Protein AF-A0A1U7IZ92-F1 (afdb_monomer_lite)

Radius of gyration: 23.74 Å; chains: 1; bounding box: 59×67×90 Å

Secondary structure (DSSP, 8-state):
---EEEETT-GGGGGGG--GGGGGGEE-SS-HHHHHHTT-HHHHHHHHHHHHHHTTPEE-PPP--S-TTEEEEPPHHHHHSTT-EE-HHHHHHHHHHHHHHTTEEEEEEEETTEEEEEEEEEEEGGGTT--SHHHHTTS-EEEE-TTS-EEEE---B--HHHHHHHHHTTSEEEE-GGGGSB-SS--TTSTTTTTPPP-TTS---HHHHHHHHHHHHHHS-EEEEEEHHHHHHTS--PPPP--PPTT---EE--------------S----TT-------SS-PPP---------------------

InterPro domains:
  IPR007562 Transglutaminase-like domain [PF04473] (46-120)

Structure (mmCIF, N/CA/C/O backbone):
data_AF-A0A1U7IZ92-F1
#
_entry.id   AF-A0A1U7IZ92-F1
#
loop_
_atom_site.group_PDB
_atom_site.id
_atom_site.type_symbol
_atom_site.label_atom_id
_atom_site.label_alt_id
_atom_site.label_comp_id
_atom_site.label_asym_id
_atom_site.label_entity_id
_atom_site.label_seq_id
_atom_site.pdbx_PDB_ins_code
_atom_site.Cartn_x
_atom_site.Cartn_y
_atom_site.Cartn_z
_atom_site.occupancy
_atom_site.B_iso_or_equiv
_atom_site.auth_seq_id
_atom_site.auth_comp_id
_atom_site.auth_asym_id
_atom_site.auth_atom_id
_atom_site.pdbx_PDB_model_num
ATOM 1 N N . MET A 1 1 ? 10.280 17.928 13.459 1.00 56.22 1 MET A N 1
ATOM 2 C CA . MET A 1 1 ? 9.825 16.800 12.618 1.00 56.22 1 MET A CA 1
ATOM 3 C C . MET A 1 1 ? 10.272 17.071 11.194 1.00 56.22 1 MET A C 1
ATOM 5 O O . MET A 1 1 ? 10.147 18.212 10.771 1.00 56.22 1 MET A O 1
ATOM 9 N N . MET A 1 2 ? 10.839 16.082 10.496 1.00 62.81 2 MET A N 1
ATOM 10 C CA . MET A 1 2 ? 11.120 16.215 9.061 1.00 62.81 2 MET A CA 1
ATOM 11 C C . MET A 1 2 ? 9.799 16.262 8.299 1.00 62.81 2 MET A C 1
ATOM 13 O O . MET A 1 2 ? 8.949 15.399 8.497 1.00 62.81 2 MET A O 1
ATOM 17 N N . GLU A 1 3 ? 9.635 17.258 7.438 1.00 82.75 3 GLU A N 1
ATOM 18 C CA . GLU A 1 3 ? 8.457 17.376 6.588 1.00 82.75 3 GLU A CA 1
ATOM 19 C C . GLU A 1 3 ? 8.592 16.429 5.389 1.00 82.75 3 GLU A C 1
ATOM 21 O O . GLU A 1 3 ? 9.595 16.443 4.670 1.00 82.75 3 GLU A O 1
ATOM 26 N N . TRP A 1 4 ? 7.608 15.552 5.201 1.00 92.81 4 TRP A N 1
ATOM 27 C CA . TRP A 1 4 ? 7.515 14.703 4.019 1.00 92.81 4 TRP A CA 1
ATOM 28 C C . TRP A 1 4 ? 6.648 15.416 2.983 1.00 92.81 4 TRP A C 1
ATOM 30 O O . TRP A 1 4 ? 5.433 15.516 3.141 1.00 92.81 4 TRP A O 1
ATOM 40 N N . THR A 1 5 ? 7.278 15.909 1.920 1.00 92.94 5 THR A N 1
ATOM 41 C CA . THR A 1 5 ? 6.597 16.634 0.842 1.00 92.94 5 THR A CA 1
ATOM 42 C C . THR A 1 5 ? 6.897 15.971 -0.487 1.00 92.94 5 THR A C 1
ATOM 44 O O . THR A 1 5 ? 8.059 15.775 -0.840 1.00 92.94 5 THR A O 1
ATOM 47 N N . TRP A 1 6 ? 5.842 15.629 -1.216 1.00 93.12 6 TRP A N 1
ATOM 48 C CA . TRP A 1 6 ? 5.905 15.066 -2.554 1.00 93.12 6 TRP A CA 1
ATOM 49 C C . TRP A 1 6 ? 5.648 16.147 -3.604 1.00 93.12 6 TRP A C 1
ATOM 51 O O . TRP A 1 6 ? 4.686 16.910 -3.498 1.00 93.12 6 TRP A O 1
ATOM 61 N N . THR A 1 7 ? 6.478 16.177 -4.644 1.00 92.62 7 THR A N 1
ATOM 62 C CA . THR A 1 7 ? 6.252 16.999 -5.838 1.00 92.62 7 THR A CA 1
ATOM 63 C C . THR A 1 7 ? 5.446 16.197 -6.853 1.00 92.62 7 THR A C 1
ATOM 65 O O . THR A 1 7 ? 5.965 15.228 -7.405 1.00 92.62 7 THR A O 1
ATOM 68 N N . LYS A 1 8 ? 4.214 16.615 -7.175 1.00 89.19 8 LYS A N 1
ATOM 69 C CA . LYS A 1 8 ? 3.307 15.856 -8.064 1.00 89.19 8 LYS A CA 1
ATOM 70 C C . LYS A 1 8 ? 3.882 15.609 -9.466 1.00 89.19 8 LYS A C 1
ATOM 72 O O . LYS A 1 8 ? 3.535 14.627 -10.109 1.00 89.19 8 LYS A O 1
ATOM 77 N N . ALA A 1 9 ? 4.803 16.465 -9.919 1.00 90.50 9 ALA A N 1
ATOM 78 C CA . ALA A 1 9 ? 5.518 16.302 -11.187 1.00 90.50 9 ALA A CA 1
ATOM 79 C C . ALA A 1 9 ? 6.539 15.145 -11.189 1.00 90.50 9 ALA A C 1
ATOM 81 O O . ALA A 1 9 ? 6.946 14.698 -12.260 1.00 90.50 9 ALA A O 1
ATOM 82 N N . ASN A 1 10 ? 6.964 14.659 -10.018 1.00 94.62 10 ASN A N 1
ATOM 83 C CA . ASN A 1 10 ? 7.872 13.524 -9.891 1.00 94.62 10 ASN A CA 1
ATOM 84 C C . ASN A 1 10 ? 7.141 12.319 -9.291 1.00 94.62 10 ASN A C 1
ATOM 86 O O . ASN A 1 10 ? 7.219 12.033 -8.098 1.00 94.62 10 ASN A O 1
ATOM 90 N N . GLU A 1 11 ? 6.415 11.602 -10.143 1.00 96.00 11 GLU A N 1
ATOM 91 C CA . GLU A 1 11 ? 5.588 10.447 -9.770 1.00 96.00 11 GLU A CA 1
ATOM 92 C C . GLU A 1 11 ? 6.392 9.396 -8.982 1.00 96.00 11 GLU A C 1
ATOM 94 O O . GLU A 1 11 ? 5.949 8.911 -7.942 1.00 96.00 11 GLU A O 1
ATOM 99 N N . LYS A 1 12 ? 7.619 9.101 -9.431 1.00 97.06 12 LYS A N 1
ATOM 100 C CA . LYS A 1 12 ? 8.487 8.058 -8.858 1.00 97.06 12 LYS A CA 1
ATOM 101 C C . LYS A 1 12 ? 8.918 8.360 -7.423 1.00 97.06 12 LYS A C 1
ATOM 103 O O . LYS A 1 12 ? 9.110 7.434 -6.637 1.00 97.06 12 LYS A O 1
ATOM 108 N N . GLU A 1 13 ? 9.043 9.638 -7.063 1.00 95.94 13 GLU A N 1
ATOM 109 C CA . GLU A 1 13 ? 9.464 10.058 -5.723 1.00 95.94 13 GLU A CA 1
ATOM 110 C C . GLU A 1 13 ? 8.494 9.637 -4.618 1.00 95.94 13 GLU A C 1
ATOM 112 O O . GLU A 1 13 ? 8.917 9.583 -3.466 1.00 95.94 13 GLU A O 1
ATOM 117 N N . LEU A 1 14 ? 7.241 9.284 -4.933 1.00 96.94 14 LEU A N 1
ATOM 118 C CA . LEU A 1 14 ? 6.310 8.729 -3.945 1.00 96.94 14 LEU A CA 1
ATOM 119 C C . LEU A 1 14 ? 6.862 7.484 -3.247 1.00 96.94 14 LEU A C 1
ATOM 121 O O . LEU A 1 14 ? 6.616 7.287 -2.057 1.00 96.94 14 LEU A O 1
ATOM 125 N N . ALA A 1 15 ? 7.648 6.671 -3.962 1.00 98.31 15 ALA A N 1
ATOM 126 C CA . ALA A 1 15 ? 8.227 5.454 -3.408 1.00 98.31 15 ALA A CA 1
ATOM 127 C C . ALA A 1 15 ? 9.100 5.721 -2.175 1.00 98.31 15 ALA A C 1
ATOM 129 O O . ALA A 1 15 ? 9.201 4.855 -1.311 1.00 98.31 15 ALA A O 1
ATOM 130 N N . GLN A 1 16 ? 9.690 6.915 -2.044 1.00 97.94 16 GLN A N 1
ATOM 131 C CA . GLN A 1 16 ? 10.540 7.243 -0.898 1.00 97.94 16 GLN A CA 1
ATOM 132 C C . GLN A 1 16 ? 9.765 7.274 0.431 1.00 97.94 16 GLN A C 1
ATOM 134 O O . GLN A 1 16 ? 10.371 7.144 1.488 1.00 97.94 16 GLN A O 1
ATOM 139 N N . PHE A 1 17 ? 8.447 7.493 0.405 1.00 98.19 17 PHE A N 1
ATOM 140 C CA . PHE A 1 17 ? 7.636 7.625 1.620 1.00 98.19 17 PHE A CA 1
ATOM 141 C C . PHE A 1 17 ? 7.111 6.276 2.124 1.00 98.19 17 PHE A C 1
ATOM 143 O O . PHE A 1 17 ? 6.759 6.148 3.295 1.00 98.19 17 PHE A O 1
ATOM 150 N N . ALA A 1 18 ? 7.086 5.251 1.269 1.00 98.12 18 ALA A N 1
ATOM 151 C CA . ALA A 1 18 ? 6.791 3.888 1.686 1.00 98.12 18 ALA A CA 1
ATOM 152 C C . ALA A 1 18 ? 8.060 3.295 2.306 1.00 98.12 18 ALA A C 1
ATOM 154 O O . ALA A 1 18 ? 9.030 3.031 1.603 1.00 98.12 18 ALA A O 1
ATOM 155 N N . THR A 1 19 ? 8.074 3.127 3.626 1.00 96.25 19 THR A N 1
ATOM 156 C CA . THR A 1 19 ? 9.272 2.723 4.371 1.00 96.25 19 THR A CA 1
ATOM 157 C C . THR A 1 19 ? 9.028 1.455 5.172 1.00 96.25 19 THR A C 1
ATOM 159 O O . THR A 1 19 ? 8.041 1.359 5.899 1.00 96.25 19 THR A O 1
ATOM 162 N N . ASP A 1 20 ? 9.934 0.485 5.067 1.00 96.00 20 ASP A N 1
ATOM 163 C CA . ASP A 1 20 ? 9.877 -0.761 5.841 1.00 96.00 20 ASP A CA 1
ATOM 164 C C . ASP A 1 20 ? 10.117 -0.537 7.342 1.00 96.00 20 ASP A C 1
ATOM 166 O O . ASP A 1 20 ? 9.584 -1.271 8.176 1.00 96.00 20 ASP A O 1
ATOM 170 N N . SER A 1 21 ? 10.813 0.545 7.704 1.00 94.81 21 SER A N 1
ATOM 171 C CA . SER A 1 21 ? 10.945 1.003 9.092 1.00 94.81 21 SER A CA 1
ATOM 172 C C . SER A 1 21 ? 9.602 1.327 9.762 1.00 94.81 21 SER A C 1
ATOM 174 O O . SER A 1 21 ? 9.529 1.316 10.989 1.00 94.81 21 SER A O 1
ATOM 176 N N . ALA A 1 22 ? 8.515 1.505 8.995 1.00 94.75 22 ALA A N 1
ATOM 177 C CA . ALA A 1 22 ? 7.159 1.619 9.536 1.00 94.75 22 ALA A CA 1
ATOM 178 C C . ALA A 1 22 ? 6.777 0.424 10.421 1.00 94.75 22 ALA A C 1
ATOM 180 O O . ALA A 1 22 ? 6.092 0.613 11.425 1.00 94.75 22 ALA A O 1
ATOM 181 N N . LEU A 1 23 ? 7.271 -0.783 10.110 1.00 94.38 23 LEU A N 1
ATOM 182 C CA . LEU A 1 23 ? 6.982 -1.990 10.889 1.00 94.38 23 LEU A CA 1
ATOM 183 C C . LEU A 1 23 ? 7.486 -1.893 12.338 1.00 94.38 23 LEU A C 1
ATOM 185 O O . LEU A 1 23 ? 6.947 -2.552 13.221 1.00 94.38 23 LEU A O 1
ATOM 189 N N . GLN A 1 24 ? 8.470 -1.034 12.625 1.00 93.44 24 GLN A N 1
ATOM 190 C CA . GLN A 1 24 ? 8.965 -0.822 13.988 1.00 93.44 24 GLN A CA 1
ATOM 191 C C . GLN A 1 24 ? 7.896 -0.245 14.929 1.00 93.44 24 GLN A C 1
ATOM 193 O O . GLN A 1 24 ? 8.027 -0.395 16.142 1.00 93.44 24 GLN A O 1
ATOM 198 N N . LEU A 1 25 ? 6.847 0.385 14.387 1.00 93.50 25 LEU A N 1
ATOM 199 C CA . LEU A 1 25 ? 5.754 0.983 15.160 1.00 93.50 25 LEU A CA 1
ATOM 200 C C . LEU A 1 25 ? 4.655 -0.017 15.551 1.00 93.50 25 LEU A C 1
ATOM 202 O O . LEU A 1 25 ? 3.785 0.336 16.350 1.00 93.50 25 LEU A O 1
ATOM 206 N N . PHE A 1 26 ? 4.692 -1.237 15.008 1.00 91.75 26 PHE A N 1
ATOM 207 C CA . PHE A 1 26 ? 3.632 -2.234 15.134 1.00 91.75 26 PHE A CA 1
ATOM 208 C C . PHE A 1 26 ? 4.153 -3.563 15.682 1.00 91.75 26 PHE A C 1
ATOM 210 O O . PHE A 1 26 ? 5.319 -3.924 15.508 1.00 91.75 26 PHE A O 1
ATOM 217 N N . ASN A 1 27 ? 3.249 -4.314 16.302 1.00 88.25 27 ASN A N 1
ATOM 218 C CA . ASN A 1 27 ? 3.386 -5.741 16.553 1.00 88.25 27 ASN A CA 1
ATOM 219 C C . ASN A 1 27 ? 2.234 -6.456 15.847 1.00 88.25 27 ASN A C 1
ATOM 221 O O . ASN A 1 27 ? 1.077 -6.287 16.231 1.00 88.25 27 ASN A O 1
ATOM 225 N N . LEU A 1 28 ? 2.564 -7.255 14.833 1.00 90.62 28 LEU A N 1
ATOM 226 C CA . LEU A 1 28 ? 1.604 -8.181 14.244 1.00 90.62 28 LEU A CA 1
ATOM 227 C C . LEU A 1 28 ? 1.352 -9.331 15.224 1.00 90.62 28 LEU A C 1
ATOM 229 O O . LEU A 1 28 ? 2.276 -9.801 15.889 1.00 90.62 28 LEU A O 1
ATOM 233 N N . ASP A 1 29 ? 0.111 -9.799 15.290 1.00 88.44 29 ASP A N 1
ATOM 234 C CA . ASP A 1 29 ? -0.289 -10.991 16.048 1.00 88.44 29 ASP A CA 1
ATOM 235 C C . ASP A 1 29 ? 0.053 -12.307 15.330 1.00 88.44 29 ASP A C 1
ATOM 237 O O . ASP A 1 29 ? -0.169 -13.394 15.868 1.00 88.44 29 ASP A O 1
ATOM 241 N N . VAL A 1 30 ? 0.632 -12.206 14.133 1.00 93.38 30 VAL A N 1
ATOM 242 C CA . VAL A 1 30 ? 1.113 -13.318 13.316 1.00 93.38 30 VAL A CA 1
ATOM 243 C C . VAL A 1 30 ? 2.619 -13.234 13.082 1.00 93.38 30 VAL A C 1
ATOM 245 O O . VAL A 1 30 ? 3.225 -12.160 13.048 1.00 93.38 30 VAL A O 1
ATOM 248 N N . SER A 1 31 ? 3.230 -14.392 12.846 1.00 95.44 31 SER A N 1
ATOM 249 C CA . SER A 1 31 ? 4.614 -14.490 12.392 1.00 95.44 31 SER A CA 1
ATOM 250 C C . SER A 1 31 ? 4.671 -14.305 10.877 1.00 95.44 31 SER A C 1
ATOM 252 O O . SER A 1 31 ? 4.319 -15.204 10.114 1.00 95.44 31 SER A O 1
ATOM 254 N N . SER A 1 32 ? 5.142 -13.141 10.420 1.00 94.94 32 SER A N 1
ATOM 255 C CA . SER A 1 32 ? 5.361 -12.903 8.985 1.00 94.94 32 SER A CA 1
ATOM 256 C C . SER A 1 32 ? 6.356 -13.898 8.382 1.00 94.94 32 SER A C 1
ATOM 258 O O . SER A 1 32 ? 6.219 -14.278 7.224 1.00 94.94 32 SER A O 1
ATOM 260 N N . PHE A 1 33 ? 7.334 -14.361 9.167 1.00 94.94 33 PHE A N 1
ATOM 261 C CA . PHE A 1 33 ? 8.293 -15.376 8.740 1.00 94.94 33 PHE A CA 1
ATOM 262 C C . PHE A 1 33 ? 7.609 -16.705 8.399 1.00 94.94 33 PHE A C 1
ATOM 264 O O . PHE A 1 33 ? 7.886 -17.270 7.339 1.00 94.94 33 PHE A O 1
ATOM 271 N N . ASP A 1 34 ? 6.708 -17.176 9.265 1.00 97.19 34 ASP A N 1
ATOM 272 C CA . ASP A 1 34 ? 6.018 -18.453 9.066 1.00 97.19 34 ASP A CA 1
ATOM 273 C C . ASP A 1 34 ? 5.039 -18.362 7.890 1.00 97.19 34 ASP A C 1
ATOM 275 O O . ASP A 1 34 ? 5.119 -19.173 6.970 1.00 97.19 34 ASP A O 1
ATOM 279 N N . LEU A 1 35 ? 4.217 -17.306 7.834 1.00 97.38 35 LEU A N 1
ATOM 280 C CA . LEU A 1 35 ? 3.241 -17.129 6.750 1.00 97.38 35 LEU A CA 1
ATOM 281 C C . LEU A 1 35 ? 3.900 -16.991 5.369 1.00 97.38 35 LEU A C 1
ATOM 283 O O . LEU A 1 35 ? 3.401 -17.554 4.399 1.00 97.38 35 LEU A O 1
ATOM 287 N N . ILE A 1 36 ? 5.039 -16.294 5.256 1.00 95.75 36 ILE A N 1
ATOM 288 C CA . ILE A 1 36 ? 5.785 -16.209 3.987 1.00 95.75 36 ILE A CA 1
ATOM 289 C C . ILE A 1 36 ? 6.339 -17.577 3.578 1.00 95.75 36 ILE A C 1
ATOM 291 O O . ILE A 1 36 ? 6.314 -17.920 2.398 1.00 95.75 36 ILE A O 1
ATOM 295 N N . ARG A 1 37 ? 6.858 -18.359 4.533 1.00 95.25 37 ARG A N 1
ATOM 296 C CA . ARG A 1 37 ? 7.406 -19.696 4.263 1.00 95.25 37 ARG A CA 1
ATOM 297 C C . ARG A 1 37 ? 6.323 -20.684 3.831 1.00 95.25 37 ARG A C 1
ATOM 299 O O . ARG A 1 37 ? 6.608 -21.574 3.035 1.00 95.25 37 ARG A O 1
ATOM 306 N N . GLU A 1 38 ? 5.119 -20.534 4.365 1.00 96.75 38 GLU A N 1
ATOM 307 C CA . GLU A 1 38 ? 3.947 -21.347 4.033 1.00 96.75 38 GLU A CA 1
ATOM 308 C C . GLU A 1 38 ? 3.174 -20.817 2.814 1.00 96.75 38 GLU A C 1
ATOM 310 O O . GLU A 1 38 ? 2.113 -21.343 2.491 1.00 96.75 38 GLU A O 1
ATOM 315 N N . GLU A 1 39 ? 3.694 -19.784 2.137 1.00 95.94 39 GLU A N 1
ATOM 316 C CA . GLU A 1 39 ? 3.062 -19.129 0.982 1.00 95.94 39 GLU A CA 1
ATOM 317 C C . GLU A 1 39 ? 1.643 -18.592 1.284 1.00 95.94 39 GLU A C 1
ATOM 319 O O . GLU A 1 39 ? 0.821 -18.389 0.392 1.00 95.94 39 GLU A O 1
ATOM 324 N N . GLN A 1 40 ? 1.360 -18.284 2.553 1.00 97.44 40 GLN A N 1
ATOM 325 C CA . GLN A 1 40 ? 0.098 -17.714 3.034 1.00 97.44 40 GLN A CA 1
ATOM 326 C C . GLN A 1 40 ? 0.103 -16.182 2.942 1.00 97.44 40 GLN A C 1
ATOM 328 O O . GLN A 1 40 ? -0.116 -15.463 3.921 1.00 97.44 40 GLN A O 1
ATOM 333 N N . PHE A 1 41 ? 0.379 -15.670 1.740 1.00 97.94 41 PHE A N 1
ATOM 334 C CA . PHE A 1 41 ? 0.517 -14.234 1.487 1.00 97.94 41 PHE A CA 1
ATOM 335 C C . PHE A 1 41 ? -0.754 -13.458 1.828 1.00 97.94 41 PHE A C 1
ATOM 337 O O . PHE A 1 41 ? -0.678 -12.424 2.485 1.00 97.94 41 PHE A O 1
ATOM 344 N N . GLU A 1 42 ? -1.919 -13.968 1.428 1.00 98.38 42 GLU A N 1
ATOM 345 C CA . GLU A 1 42 ? -3.202 -13.314 1.690 1.00 98.38 42 GLU A CA 1
ATOM 346 C C . GLU A 1 42 ? -3.488 -13.184 3.189 1.00 98.38 42 GLU A C 1
ATOM 348 O O . GLU A 1 42 ? -3.821 -12.091 3.642 1.00 98.38 42 GLU A O 1
ATOM 353 N N . SER A 1 43 ? -3.244 -14.240 3.973 1.00 98.19 43 SER A N 1
ATOM 354 C CA . SER A 1 43 ? -3.395 -14.214 5.433 1.00 98.19 43 SER A CA 1
ATOM 355 C C . SER A 1 43 ? -2.500 -13.158 6.089 1.00 98.19 43 SER A C 1
ATOM 357 O O . SER A 1 43 ? -2.909 -12.483 7.031 1.00 98.19 43 SER A O 1
ATOM 359 N N . LEU A 1 44 ? -1.273 -12.979 5.587 1.00 98.44 44 LEU A N 1
ATOM 360 C CA . LEU A 1 44 ? -0.369 -11.943 6.090 1.00 98.44 44 LEU A CA 1
ATOM 361 C C . LEU A 1 44 ? -0.845 -10.534 5.703 1.00 98.44 44 LEU A C 1
ATOM 363 O O . LEU A 1 44 ? -0.770 -9.617 6.521 1.00 98.44 44 LEU A O 1
ATOM 367 N N . ILE A 1 45 ? -1.358 -10.355 4.483 1.00 98.62 45 ILE A N 1
ATOM 368 C CA . ILE A 1 45 ? -1.942 -9.083 4.031 1.00 98.62 45 ILE A CA 1
ATOM 369 C C . ILE A 1 45 ? -3.164 -8.727 4.894 1.00 98.62 45 ILE A C 1
ATOM 371 O O . ILE A 1 45 ? -3.291 -7.580 5.330 1.00 98.62 45 ILE A O 1
ATOM 375 N N . GLU A 1 46 ? -4.024 -9.704 5.190 1.00 98.56 46 GLU A N 1
ATOM 376 C CA . GLU A 1 46 ? -5.176 -9.539 6.077 1.00 98.56 46 GLU A CA 1
ATOM 377 C C . GLU A 1 46 ? -4.748 -9.152 7.497 1.00 98.56 46 GLU A C 1
ATOM 379 O O . GLU A 1 46 ? -5.293 -8.206 8.066 1.00 98.56 46 GLU A O 1
ATOM 384 N N . ALA A 1 47 ? -3.738 -9.820 8.062 1.00 98.06 47 ALA A N 1
ATOM 385 C CA . ALA A 1 47 ? -3.236 -9.504 9.398 1.00 98.06 47 ALA A CA 1
ATOM 386 C C . ALA A 1 47 ? -2.701 -8.064 9.492 1.00 98.06 47 ALA A C 1
ATOM 388 O O . ALA A 1 47 ? -2.980 -7.353 10.462 1.00 98.06 47 ALA A O 1
ATOM 389 N N . ILE A 1 48 ? -1.991 -7.589 8.461 1.00 98.25 48 ILE A N 1
ATOM 390 C CA . ILE A 1 48 ? -1.543 -6.189 8.373 1.00 98.25 48 ILE A CA 1
ATOM 391 C C . ILE A 1 48 ? -2.749 -5.241 8.310 1.00 98.25 48 ILE A C 1
ATOM 393 O O . ILE A 1 48 ? -2.783 -4.237 9.024 1.00 98.25 48 ILE A O 1
ATOM 397 N N . TYR A 1 49 ? -3.744 -5.551 7.474 1.00 98.56 49 TYR A N 1
ATOM 398 C CA . TYR A 1 49 ? -4.955 -4.742 7.335 1.00 98.56 49 TYR A CA 1
ATOM 399 C C . TYR A 1 49 ? -5.722 -4.640 8.663 1.00 98.56 49 TYR A C 1
ATOM 401 O O . TYR A 1 49 ? -6.050 -3.538 9.105 1.00 98.56 49 TYR A O 1
ATOM 409 N N . ASN A 1 50 ? -5.954 -5.766 9.337 1.00 96.94 50 ASN A N 1
ATOM 410 C CA . ASN A 1 50 ? -6.680 -5.815 10.606 1.00 96.94 50 ASN A CA 1
ATOM 411 C C . ASN A 1 50 ? -5.911 -5.104 11.730 1.00 96.94 50 ASN A C 1
ATOM 413 O O . ASN A 1 50 ? -6.506 -4.330 12.480 1.00 96.94 50 ASN A O 1
ATOM 417 N N . THR A 1 51 ? -4.581 -5.237 11.769 1.00 96.44 51 THR A N 1
ATOM 418 C CA . THR A 1 51 ? -3.733 -4.466 12.696 1.00 96.44 51 THR A CA 1
ATOM 419 C C . THR A 1 51 ? -3.951 -2.955 12.534 1.00 96.44 51 THR A C 1
ATOM 421 O O . THR A 1 51 ? -3.960 -2.220 13.524 1.00 96.44 51 THR A O 1
ATOM 424 N N . LEU A 1 52 ? -4.149 -2.467 11.302 1.00 96.94 52 LEU A N 1
ATOM 425 C CA . LEU A 1 52 ? -4.419 -1.052 11.027 1.00 96.94 52 LEU A CA 1
ATOM 426 C C . LEU A 1 52 ? -5.844 -0.619 11.396 1.00 96.94 52 LEU A C 1
ATOM 428 O O . LEU A 1 52 ? -6.009 0.493 11.903 1.00 96.94 52 LEU A O 1
ATOM 432 N N . VAL A 1 53 ? -6.851 -1.478 11.197 1.00 96.62 53 VAL A N 1
ATOM 433 C CA . VAL A 1 53 ? -8.243 -1.224 11.630 1.00 96.62 53 VAL A CA 1
ATOM 434 C C . VAL A 1 53 ? -8.278 -0.891 13.122 1.00 96.62 53 VAL A C 1
ATOM 436 O O . VAL A 1 53 ? -8.878 0.098 13.552 1.00 96.62 53 VAL A O 1
ATOM 439 N N . GLU A 1 54 ? -7.557 -1.669 13.920 1.00 94.25 54 GLU A N 1
ATOM 440 C CA . GLU A 1 54 ? -7.531 -1.524 15.374 1.00 94.25 54 GLU A CA 1
ATOM 441 C C . GLU A 1 54 ? -6.843 -0.242 15.853 1.00 94.25 54 GLU A C 1
ATOM 443 O O . GLU A 1 54 ? -7.116 0.240 16.957 1.00 94.25 54 GLU A O 1
ATOM 448 N N . GLN A 1 55 ? -6.026 0.390 15.003 1.00 94.06 55 GLN A N 1
ATOM 449 C CA . GLN A 1 55 ? -5.438 1.689 15.323 1.00 94.06 55 GLN A CA 1
ATOM 450 C C . GLN A 1 55 ? -6.456 2.826 15.299 1.00 94.06 55 GLN A C 1
ATOM 452 O O . GLN A 1 55 ? -6.171 3.902 15.839 1.00 94.06 55 GLN A O 1
ATOM 457 N N . LYS A 1 56 ? -7.649 2.594 14.729 1.00 94.12 56 LYS A N 1
ATOM 458 C CA . LYS A 1 56 ? -8.755 3.560 14.664 1.00 94.12 56 LYS A CA 1
ATOM 459 C C . LYS A 1 56 ? -8.313 4.901 14.069 1.00 94.12 56 LYS A C 1
ATOM 461 O O . LYS A 1 56 ? -8.740 5.966 14.519 1.00 94.12 56 LYS A O 1
ATOM 466 N N . VAL A 1 57 ? -7.433 4.842 13.065 1.00 96.12 57 VAL A N 1
ATOM 467 C CA . VAL A 1 57 ? -7.005 6.015 12.294 1.00 96.12 57 VAL A CA 1
ATOM 468 C C . VAL A 1 57 ? -8.224 6.583 11.587 1.00 96.12 57 VAL A C 1
ATOM 470 O O . VAL A 1 57 ? -8.947 5.853 10.926 1.00 96.12 57 VAL A O 1
ATOM 473 N N . LYS A 1 58 ? -8.481 7.876 11.728 1.00 96.00 58 LYS A N 1
ATOM 474 C CA . LYS A 1 58 ? -9.604 8.563 11.095 1.00 96.00 58 LYS A CA 1
ATOM 475 C C . LYS A 1 58 ? -9.249 8.921 9.662 1.00 96.00 58 LYS A C 1
ATOM 477 O O . LYS A 1 58 ? -8.144 9.396 9.393 1.00 96.00 58 LYS A O 1
ATOM 482 N N . TYR A 1 59 ? -10.202 8.746 8.757 1.00 94.06 59 TYR A N 1
ATOM 483 C CA . TYR A 1 59 ? -10.048 9.323 7.431 1.00 94.06 59 TYR A CA 1
ATOM 484 C C . TYR A 1 59 ? -10.086 10.851 7.528 1.00 94.06 59 TYR A C 1
ATOM 486 O O . TYR A 1 59 ? -10.933 11.414 8.225 1.00 94.06 59 TYR A O 1
ATOM 494 N N . ASP A 1 60 ? -9.157 11.507 6.845 1.00 89.62 60 ASP A N 1
ATOM 495 C CA . ASP A 1 60 ? -9.031 12.958 6.788 1.00 89.62 60 ASP A CA 1
ATOM 496 C C . ASP A 1 60 ? -8.732 13.385 5.352 1.00 89.62 60 ASP A C 1
ATOM 498 O O . ASP A 1 60 ? -8.141 12.636 4.573 1.00 89.62 60 ASP A O 1
ATOM 502 N N . LEU A 1 61 ? -9.145 14.596 4.999 1.00 83.00 61 LEU A N 1
ATOM 503 C CA . LEU A 1 61 ? -8.885 15.138 3.673 1.00 83.00 61 LEU A CA 1
ATOM 504 C C . LEU A 1 61 ? -7.446 15.654 3.580 1.00 83.00 61 LEU A C 1
ATOM 506 O O . LEU A 1 61 ? -6.740 15.856 4.581 1.00 83.00 61 LEU A O 1
ATOM 510 N N . GLU A 1 62 ? -6.992 15.871 2.346 1.00 74.88 62 GLU A N 1
ATOM 511 C CA . GLU A 1 62 ? -5.752 16.604 2.123 1.00 74.88 62 GLU A CA 1
ATOM 512 C C . GLU A 1 62 ? -5.884 17.968 2.811 1.00 74.88 62 GLU A C 1
ATOM 514 O O . GLU A 1 62 ? -6.879 18.678 2.643 1.00 74.88 62 GLU A O 1
ATOM 519 N N . LYS A 1 63 ? -4.897 18.332 3.639 1.00 61.47 63 LYS A N 1
ATOM 520 C CA . LYS A 1 63 ? -4.872 19.684 4.196 1.00 61.47 63 LYS A CA 1
ATOM 521 C C . LYS A 1 63 ? -4.690 20.635 3.025 1.00 61.47 63 LYS A C 1
ATOM 523 O O . LYS A 1 63 ? -3.749 20.456 2.260 1.00 61.47 63 LYS A O 1
ATOM 528 N N . PHE A 1 64 ? -5.574 21.623 2.914 1.00 47.97 64 PHE A N 1
ATOM 529 C CA . PHE A 1 64 ? -5.515 22.650 1.878 1.00 47.97 64 PHE A CA 1
ATOM 530 C C . PHE A 1 64 ? -4.070 23.136 1.669 1.00 47.97 64 PHE A C 1
ATOM 532 O O . PHE A 1 64 ? -3.460 23.695 2.584 1.00 47.97 64 PHE A O 1
ATOM 539 N N . SER A 1 65 ? -3.529 22.883 0.477 1.00 52.72 65 SER A N 1
ATOM 540 C CA . SER A 1 65 ? -2.226 23.369 0.027 1.00 52.72 65 SER A CA 1
ATOM 541 C C . SER A 1 65 ? -2.467 24.484 -0.981 1.00 52.72 65 SER A C 1
ATOM 543 O O . SER A 1 65 ? -3.234 24.316 -1.925 1.00 52.72 65 SER A O 1
ATOM 545 N N . THR A 1 66 ? -1.806 25.627 -0.806 1.00 47.59 66 THR A N 1
ATOM 546 C CA . THR A 1 66 ? -1.835 26.720 -1.791 1.00 47.59 66 THR A CA 1
ATOM 547 C C . THR A 1 66 ? -1.039 26.394 -3.058 1.00 47.59 66 THR A C 1
ATOM 549 O O . THR A 1 66 ? -1.132 27.126 -4.040 1.00 47.59 66 THR A O 1
ATOM 552 N N . ALA A 1 67 ? -0.261 25.308 -3.049 1.00 58.72 67 ALA A N 1
ATOM 553 C CA . ALA A 1 67 ? 0.527 24.847 -4.179 1.00 58.72 67 ALA A CA 1
ATOM 554 C C . ALA A 1 67 ? -0.073 23.551 -4.741 1.00 58.72 67 ALA A C 1
ATOM 556 O O . ALA A 1 67 ? 0.160 22.475 -4.197 1.00 58.72 67 ALA A O 1
ATOM 557 N N . GLU A 1 68 ? -0.781 23.638 -5.872 1.00 70.25 68 GLU A N 1
ATOM 558 C CA . GLU A 1 68 ? -1.308 22.470 -6.606 1.00 70.25 68 GLU A CA 1
ATOM 559 C C . GLU A 1 68 ? -0.213 21.460 -7.003 1.00 70.25 68 GLU A C 1
ATOM 561 O O . GLU A 1 68 ? -0.494 20.295 -7.276 1.00 70.25 68 GLU A O 1
ATOM 566 N N . THR A 1 69 ? 1.048 21.897 -7.017 1.00 83.00 69 THR A N 1
ATOM 567 C CA . THR A 1 69 ? 2.217 21.129 -7.456 1.00 83.00 69 THR A CA 1
ATOM 568 C C . THR A 1 69 ? 2.840 20.249 -6.374 1.00 83.00 69 THR A C 1
ATOM 570 O O . THR A 1 69 ? 3.641 19.375 -6.709 1.00 83.00 69 THR A O 1
ATOM 573 N N . HIS A 1 70 ? 2.491 20.452 -5.100 1.00 88.06 70 HIS A N 1
ATOM 574 C CA . HIS A 1 70 ? 3.064 19.717 -3.973 1.00 88.06 70 HIS A CA 1
ATOM 575 C C . HIS A 1 70 ? 1.972 19.200 -3.045 1.00 88.06 70 HIS A C 1
ATOM 577 O O . HIS A 1 70 ? 0.968 19.869 -2.813 1.00 88.06 70 HIS A O 1
ATOM 583 N N . GLN A 1 71 ? 2.208 18.028 -2.470 1.00 88.75 71 GLN A N 1
ATOM 584 C CA . GLN A 1 71 ? 1.342 17.435 -1.464 1.00 88.75 71 GLN A CA 1
ATOM 585 C C . GLN A 1 71 ? 2.186 16.984 -0.280 1.00 88.75 71 GLN A C 1
ATOM 587 O O . GLN A 1 71 ? 3.193 16.290 -0.433 1.00 88.75 71 GLN A O 1
ATOM 592 N N . ARG A 1 72 ? 1.770 17.380 0.921 1.00 92.00 72 ARG A N 1
ATOM 593 C CA . ARG A 1 72 ? 2.362 16.860 2.149 1.00 92.00 72 ARG A CA 1
ATOM 594 C C . ARG A 1 72 ? 1.882 15.426 2.369 1.00 92.00 72 ARG A C 1
ATOM 596 O O . ARG A 1 72 ? 0.683 15.166 2.314 1.00 92.00 72 ARG A O 1
ATOM 603 N N . ILE A 1 73 ? 2.820 14.540 2.681 1.00 94.44 73 ILE A N 1
ATOM 604 C CA . ILE A 1 73 ? 2.572 13.162 3.102 1.00 94.44 73 ILE A CA 1
ATOM 605 C C . ILE A 1 73 ? 2.771 13.101 4.616 1.00 94.44 73 ILE A C 1
ATOM 607 O O . ILE A 1 73 ? 3.767 13.605 5.133 1.00 94.44 73 ILE A O 1
ATOM 611 N N . ARG A 1 74 ? 1.825 12.529 5.360 1.00 94.94 74 ARG A N 1
ATOM 612 C CA . ARG A 1 74 ? 2.005 12.301 6.800 1.00 94.94 74 ARG A CA 1
ATOM 613 C C . ARG A 1 74 ? 2.962 11.127 7.003 1.00 94.94 74 ARG A C 1
ATOM 615 O O . ARG A 1 74 ? 2.854 10.100 6.338 1.00 94.94 74 ARG A O 1
ATOM 622 N N . THR A 1 75 ? 3.895 11.260 7.939 1.00 96.00 75 THR A N 1
ATOM 623 C CA . THR A 1 75 ? 4.749 10.137 8.351 1.00 96.00 75 THR A CA 1
ATOM 624 C C . THR A 1 75 ? 3.919 9.063 9.071 1.00 96.00 75 THR A C 1
ATOM 626 O O . THR A 1 75 ? 2.899 9.397 9.680 1.00 96.00 75 THR A O 1
ATOM 629 N N . PRO A 1 76 ? 4.361 7.792 9.116 1.00 96.44 76 PRO A N 1
ATOM 630 C CA . PRO A 1 76 ? 3.709 6.761 9.928 1.00 96.44 76 PRO A CA 1
ATOM 631 C C . PRO A 1 76 ? 3.474 7.180 11.388 1.00 96.44 76 PRO A C 1
ATOM 633 O O . PRO A 1 76 ? 2.392 6.961 11.925 1.00 96.44 76 PRO A O 1
ATOM 636 N N . VAL A 1 77 ? 4.444 7.858 12.012 1.00 95.06 77 VAL A N 1
ATOM 637 C CA . VAL A 1 77 ? 4.303 8.372 13.384 1.00 95.06 77 VAL A CA 1
ATOM 638 C C . VAL A 1 77 ? 3.184 9.412 13.473 1.00 95.06 77 VAL A C 1
ATOM 640 O O . VAL A 1 77 ? 2.386 9.357 14.403 1.00 95.06 77 VAL A O 1
ATOM 643 N N . GLU A 1 78 ? 3.076 10.334 12.514 1.00 94.12 78 GLU A N 1
ATOM 644 C CA . GLU A 1 78 ? 1.999 11.338 12.482 1.00 94.12 78 GLU A CA 1
ATOM 645 C C . GLU A 1 78 ? 0.616 10.720 12.234 1.00 94.12 78 GLU A C 1
ATOM 647 O O . GLU A 1 78 ? -0.364 11.192 12.807 1.00 94.12 78 GLU A O 1
ATOM 652 N N . ILE A 1 79 ? 0.530 9.671 11.408 1.00 96.06 79 ILE A N 1
ATOM 653 C CA . ILE A 1 79 ? -0.726 8.951 11.142 1.00 96.06 79 ILE A CA 1
ATOM 654 C C . ILE A 1 79 ? -1.229 8.248 12.411 1.00 96.06 79 ILE A C 1
ATOM 656 O O . ILE A 1 79 ? -2.434 8.211 12.656 1.00 96.06 79 ILE A O 1
ATOM 660 N N . LEU A 1 80 ? -0.317 7.694 13.217 1.00 94.56 80 LEU A N 1
ATOM 661 C CA . LEU A 1 80 ? -0.633 6.846 14.376 1.00 94.56 80 LEU A CA 1
ATOM 662 C C . LEU A 1 80 ? -0.661 7.600 15.714 1.00 94.56 80 LEU A C 1
ATOM 664 O O . LEU A 1 80 ? -1.251 7.128 16.692 1.00 94.56 80 LEU A O 1
ATOM 668 N N . SER A 1 81 ? -0.044 8.777 15.771 1.00 92.12 81 SER A N 1
ATOM 669 C CA . SER A 1 81 ? -0.112 9.681 16.922 1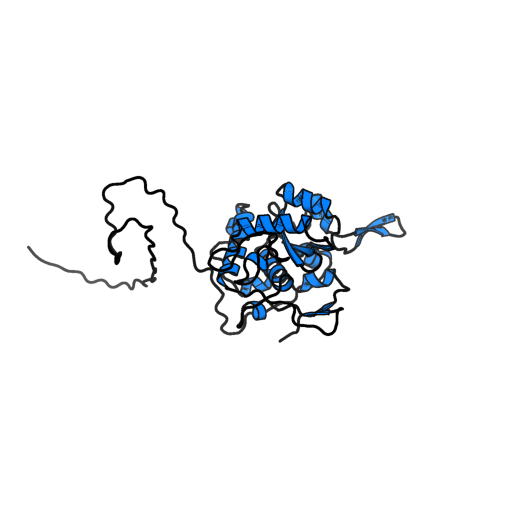.00 92.12 81 SER A CA 1
ATOM 670 C C . SER A 1 81 ? -1.414 10.472 16.912 1.00 92.12 81 SER A C 1
ATOM 672 O O . SER A 1 81 ? -2.015 10.681 15.861 1.00 92.12 81 SER A O 1
ATOM 674 N N . GLN A 1 82 ? -1.858 10.952 18.078 1.00 89.00 82 GLN A N 1
ATOM 675 C CA . GLN A 1 82 ? -3.050 11.803 18.167 1.00 89.00 82 GLN A CA 1
ATOM 676 C C . GLN A 1 82 ? -2.930 13.009 17.213 1.00 89.00 82 GLN A C 1
ATOM 678 O O . GLN A 1 82 ? -1.889 13.668 17.206 1.00 89.00 82 GLN A O 1
ATOM 683 N N . PRO A 1 83 ? -3.966 13.306 16.402 1.00 92.81 83 PRO A N 1
ATOM 684 C CA . PRO A 1 83 ? -5.360 12.836 16.500 1.00 92.81 83 PRO A CA 1
ATOM 685 C C . PRO A 1 83 ? -5.696 11.511 15.778 1.00 92.81 83 PRO A C 1
ATOM 687 O O . PRO A 1 83 ? -6.874 11.156 15.708 1.00 92.81 83 PRO A O 1
ATOM 690 N N . ARG A 1 84 ? -4.687 10.798 15.263 1.00 94.62 84 ARG A N 1
ATOM 691 C CA . ARG A 1 84 ? -4.759 9.580 14.443 1.00 94.62 84 ARG A CA 1
ATOM 692 C C . ARG A 1 84 ? -5.532 9.785 13.154 1.00 94.62 84 ARG A C 1
ATOM 694 O O . ARG A 1 84 ? -6.722 9.488 13.105 1.00 94.62 84 ARG A O 1
ATOM 701 N N . GLN A 1 85 ? -4.886 10.318 12.122 1.00 95.88 85 GLN A N 1
ATOM 702 C CA . GLN A 1 85 ? -5.576 10.636 10.873 1.00 95.88 85 GLN A CA 1
ATOM 703 C C . GLN A 1 85 ? -4.698 10.510 9.629 1.00 95.88 85 GLN A C 1
ATOM 705 O O . GLN A 1 85 ? -3.494 10.763 9.689 1.00 95.88 85 GLN A O 1
ATOM 710 N N . GLY A 1 86 ? -5.315 10.191 8.492 1.00 95.81 86 GLY A N 1
ATOM 711 C CA . GLY A 1 86 ? -4.631 10.091 7.204 1.00 95.81 86 GLY A CA 1
ATOM 712 C C . GLY A 1 86 ? -5.573 10.215 6.008 1.00 95.81 86 GLY A C 1
ATOM 713 O O . GLY A 1 86 ? -6.763 9.918 6.105 1.00 95.81 86 GLY A O 1
ATOM 714 N N . THR A 1 87 ? -5.011 10.660 4.886 1.00 95.44 87 THR A N 1
ATOM 715 C CA . THR A 1 87 ? -5.649 10.661 3.559 1.00 95.44 87 THR A CA 1
ATOM 716 C C . THR A 1 87 ? -5.545 9.294 2.884 1.00 95.44 87 THR A C 1
ATOM 718 O O . THR A 1 87 ? -4.765 8.449 3.320 1.00 95.44 87 THR A O 1
ATOM 721 N N . CYS A 1 88 ? -6.253 9.074 1.772 1.00 96.56 88 CYS A N 1
ATOM 722 C CA . CYS A 1 88 ? -6.119 7.841 0.984 1.00 96.56 88 CYS A CA 1
ATOM 723 C C . CYS A 1 88 ? -4.656 7.541 0.610 1.00 96.56 88 CYS A C 1
ATOM 725 O O . CYS A 1 88 ? -4.204 6.405 0.755 1.00 96.56 88 CYS A O 1
ATOM 727 N N . LEU A 1 89 ? -3.888 8.570 0.238 1.00 97.38 89 LEU A N 1
ATOM 728 C CA . LEU A 1 89 ? -2.474 8.437 -0.099 1.00 97.38 89 LEU A CA 1
ATOM 729 C C . LEU A 1 89 ? -1.600 8.112 1.122 1.00 97.38 89 LEU A C 1
ATOM 731 O O . LEU A 1 89 ? -0.766 7.214 1.036 1.00 97.38 89 LEU A O 1
ATOM 735 N N . ASP A 1 90 ? -1.806 8.789 2.258 1.00 97.94 90 ASP A N 1
ATOM 736 C CA . ASP A 1 90 ? -1.067 8.503 3.502 1.00 97.94 90 ASP A CA 1
ATOM 737 C C . ASP A 1 90 ? -1.238 7.033 3.916 1.00 97.94 90 ASP A C 1
ATOM 739 O O . ASP A 1 90 ? -0.275 6.341 4.250 1.00 97.94 90 ASP A O 1
ATOM 743 N N . LEU A 1 91 ? -2.483 6.551 3.863 1.00 98.50 91 LEU A N 1
ATOM 744 C CA . LEU A 1 91 ? -2.866 5.207 4.281 1.00 98.50 91 LEU A CA 1
ATOM 745 C C . LEU A 1 91 ? -2.324 4.144 3.314 1.00 98.50 91 LEU A C 1
ATOM 747 O O . LEU A 1 91 ? -1.781 3.137 3.766 1.00 98.50 91 LEU A O 1
ATOM 751 N N . ALA A 1 92 ? -2.398 4.381 2.000 1.00 98.75 92 ALA A N 1
ATOM 752 C CA . ALA A 1 92 ? -1.817 3.490 0.996 1.00 98.75 92 ALA A CA 1
ATOM 753 C C . ALA A 1 92 ? -0.287 3.389 1.131 1.00 98.75 92 ALA A C 1
ATOM 755 O O . ALA A 1 92 ? 0.278 2.297 1.072 1.00 98.75 92 ALA A O 1
ATOM 756 N N . ILE A 1 93 ? 0.397 4.511 1.378 1.00 98.69 93 ILE A N 1
ATOM 757 C CA . ILE A 1 93 ? 1.850 4.544 1.591 1.00 98.69 93 ILE A CA 1
ATOM 758 C C . ILE A 1 93 ? 2.244 3.816 2.883 1.00 98.69 93 ILE A C 1
ATOM 760 O O . ILE A 1 93 ? 3.195 3.030 2.870 1.00 98.69 93 ILE A O 1
ATOM 764 N N . LEU A 1 94 ? 1.511 4.036 3.980 1.00 98.62 94 LEU A N 1
ATOM 765 C CA . LEU A 1 94 ? 1.717 3.311 5.236 1.00 98.62 94 LEU A CA 1
ATOM 766 C C . LEU A 1 94 ? 1.563 1.800 5.026 1.00 98.62 94 LEU A C 1
ATOM 768 O O . LEU A 1 94 ? 2.430 1.032 5.442 1.00 98.62 94 LEU A O 1
ATOM 772 N N . PHE A 1 95 ? 0.502 1.380 4.333 1.00 98.81 95 PHE A N 1
ATOM 773 C CA . PHE A 1 95 ? 0.248 -0.026 4.029 1.00 98.81 95 PHE A CA 1
ATOM 774 C C . PHE A 1 95 ? 1.364 -0.645 3.175 1.00 98.81 95 PHE A C 1
ATOM 776 O O . PHE A 1 95 ? 1.848 -1.731 3.494 1.00 98.81 95 PHE A O 1
ATOM 783 N N . CYS A 1 96 ? 1.852 0.069 2.152 1.00 98.81 96 CYS A N 1
ATOM 784 C CA . CYS A 1 96 ? 3.035 -0.332 1.384 1.00 98.81 96 CYS A CA 1
ATOM 785 C C . CYS A 1 96 ? 4.271 -0.508 2.281 1.00 98.81 96 CYS A C 1
ATOM 787 O O . CYS A 1 96 ? 4.972 -1.511 2.166 1.00 98.81 96 CYS A O 1
ATOM 789 N N . GLY A 1 97 ? 4.535 0.434 3.190 1.00 98.44 97 GLY A N 1
ATOM 790 C CA . GLY A 1 97 ? 5.654 0.343 4.132 1.00 98.44 97 GLY A CA 1
ATOM 791 C C . GLY A 1 97 ? 5.590 -0.910 5.009 1.00 98.44 97 GLY A C 1
ATOM 792 O O . GLY A 1 97 ? 6.570 -1.647 5.111 1.00 98.44 97 GLY A O 1
ATOM 793 N N . LEU A 1 98 ? 4.416 -1.212 5.571 1.00 98.25 98 LEU A N 1
ATOM 794 C CA . LEU A 1 98 ? 4.211 -2.420 6.378 1.00 98.25 98 LEU A CA 1
ATOM 795 C C . LEU A 1 98 ? 4.364 -3.699 5.557 1.00 98.25 98 LEU A C 1
ATOM 797 O O . LEU A 1 98 ? 5.066 -4.612 5.986 1.00 98.25 98 LEU A O 1
ATOM 801 N N . CYS A 1 99 ? 3.799 -3.739 4.349 1.00 98.62 99 CYS A N 1
ATOM 802 C CA . CYS A 1 99 ? 3.992 -4.856 3.429 1.00 98.62 99 CYS A CA 1
ATOM 803 C C . CYS A 1 99 ? 5.486 -5.115 3.170 1.00 98.62 99 CYS A C 1
ATOM 805 O O . CYS A 1 99 ? 5.938 -6.251 3.296 1.00 98.62 99 CYS A O 1
ATOM 807 N N . LEU A 1 100 ? 6.278 -4.076 2.878 1.00 97.81 100 LEU A N 1
ATOM 808 C CA . LEU A 1 100 ? 7.724 -4.216 2.655 1.00 97.81 100 LEU A CA 1
ATOM 809 C C . LEU A 1 100 ? 8.469 -4.720 3.889 1.00 97.81 100 LEU A C 1
ATOM 811 O O . LEU A 1 100 ? 9.340 -5.583 3.756 1.00 97.81 100 LEU A O 1
ATOM 815 N N . GLY A 1 101 ? 8.131 -4.201 5.074 1.00 96.75 101 GLY A N 1
ATOM 816 C CA . GLY A 1 101 ? 8.697 -4.666 6.343 1.00 96.75 101 GLY A CA 1
ATOM 817 C C . GLY A 1 101 ? 8.385 -6.139 6.614 1.00 96.75 101 GLY A C 1
ATOM 818 O O . GLY A 1 101 ? 9.202 -6.855 7.188 1.00 96.75 101 GLY A O 1
ATOM 819 N N . CYS A 1 102 ? 7.238 -6.618 6.135 1.00 97.62 102 CYS A N 1
ATOM 820 C CA . CYS A 1 102 ? 6.818 -8.015 6.211 1.00 97.62 102 CYS A CA 1
ATOM 821 C C . CYS A 1 102 ? 7.285 -8.873 5.021 1.00 97.62 102 CYS A C 1
ATOM 823 O O . CYS A 1 102 ? 6.800 -9.988 4.852 1.00 97.62 102 CYS A O 1
ATOM 825 N N . ASN A 1 103 ? 8.237 -8.391 4.212 1.00 97.31 103 ASN A N 1
ATOM 826 C CA . ASN A 1 103 ? 8.752 -9.057 3.009 1.00 97.31 103 ASN A CA 1
ATOM 827 C C . ASN A 1 103 ? 7.701 -9.338 1.918 1.00 97.31 103 ASN A C 1
ATOM 829 O O . ASN A 1 103 ? 7.894 -10.233 1.100 1.00 97.31 103 ASN A O 1
ATOM 833 N N . LEU A 1 104 ? 6.623 -8.564 1.842 1.00 98.12 104 LEU A N 1
ATOM 834 C CA . LEU A 1 104 ? 5.679 -8.586 0.722 1.00 98.12 104 LEU A CA 1
ATOM 835 C C . LEU A 1 104 ? 6.112 -7.615 -0.392 1.00 98.12 104 LEU A C 1
ATOM 837 O O . LEU A 1 104 ? 6.978 -6.760 -0.199 1.00 98.12 104 LEU A O 1
ATOM 841 N N . LEU A 1 105 ? 5.489 -7.740 -1.569 1.00 97.19 105 LE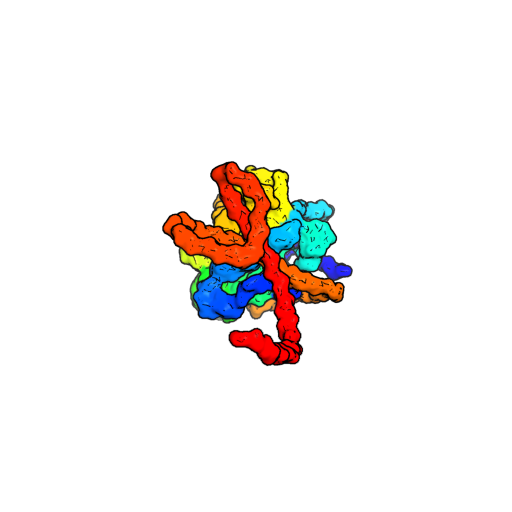U A N 1
ATOM 842 C CA . LEU A 1 105 ? 5.747 -6.901 -2.748 1.00 97.19 105 LEU A CA 1
ATOM 843 C C . LEU A 1 105 ? 4.552 -5.995 -3.088 1.00 97.19 105 LEU A C 1
ATOM 845 O O . LEU A 1 105 ? 3.792 -6.314 -4.010 1.00 97.19 105 LEU A O 1
ATOM 849 N N . PRO A 1 106 ? 4.383 -4.857 -2.395 1.00 98.56 106 PRO A N 1
ATOM 850 C CA . PRO A 1 106 ? 3.303 -3.923 -2.676 1.00 98.56 106 PRO A CA 1
ATOM 851 C C . PRO A 1 106 ? 3.593 -3.052 -3.905 1.00 98.56 106 PRO A C 1
ATOM 853 O O . PRO A 1 106 ? 4.734 -2.673 -4.188 1.00 98.56 106 PRO A O 1
ATOM 856 N N . LYS A 1 107 ? 2.521 -2.704 -4.610 1.00 98.56 107 LYS A N 1
ATOM 857 C CA . LYS A 1 107 ? 2.456 -1.753 -5.715 1.00 98.56 107 LYS A CA 1
ATOM 858 C C . LYS A 1 107 ? 1.527 -0.624 -5.297 1.00 98.56 107 LYS A C 1
ATOM 860 O O . LYS A 1 107 ? 0.347 -0.866 -5.049 1.00 98.56 107 LYS A O 1
ATOM 865 N N . LEU A 1 108 ? 2.045 0.596 -5.218 1.00 98.81 108 LEU A N 1
ATOM 866 C CA . LEU A 1 108 ? 1.212 1.772 -4.982 1.00 98.81 108 LEU A CA 1
ATOM 867 C C . LEU A 1 108 ? 0.523 2.145 -6.292 1.00 98.81 108 LEU A C 1
ATOM 869 O O . LEU A 1 108 ? 1.206 2.405 -7.280 1.00 98.81 108 LEU A O 1
ATOM 873 N N . ILE A 1 109 ? -0.805 2.177 -6.304 1.00 98.75 109 ILE A N 1
ATOM 874 C CA . ILE A 1 109 ? -1.608 2.525 -7.475 1.00 98.75 109 ILE A CA 1
ATOM 875 C C . ILE A 1 109 ? -2.209 3.907 -7.261 1.00 98.75 109 ILE A C 1
ATOM 877 O O . ILE A 1 109 ? -2.910 4.140 -6.276 1.00 98.75 109 ILE A O 1
ATOM 881 N N . ILE A 1 110 ? -1.952 4.805 -8.208 1.00 98.31 110 ILE A N 1
ATOM 882 C CA . ILE A 1 110 ? -2.501 6.156 -8.219 1.00 98.31 110 ILE A CA 1
ATOM 883 C C . ILE A 1 110 ? -3.625 6.228 -9.248 1.00 98.31 110 ILE A C 1
ATOM 885 O O . ILE A 1 110 ? -3.447 5.929 -10.434 1.00 98.31 110 ILE A O 1
ATOM 889 N N . LEU A 1 111 ? -4.788 6.646 -8.764 1.00 97.06 111 LEU A N 1
ATOM 890 C CA . LEU A 1 111 ? -5.991 6.924 -9.533 1.00 97.06 111 LEU A CA 1
ATOM 891 C C . LEU A 1 111 ? -6.267 8.432 -9.468 1.00 97.06 111 LEU A C 1
ATOM 893 O O . LEU A 1 111 ? -5.697 9.148 -8.642 1.00 97.06 111 LEU A O 1
ATOM 897 N N . GLU A 1 112 ? -7.134 8.944 -10.335 1.00 93.50 112 GLU A N 1
ATOM 898 C CA . GLU A 1 112 ? -7.561 10.344 -10.258 1.00 93.50 112 GLU A CA 1
ATOM 899 C C . GLU A 1 112 ? -8.224 10.622 -8.895 1.00 93.50 112 GLU A C 1
ATOM 901 O O . GLU A 1 112 ? -9.299 10.103 -8.595 1.00 93.50 112 GLU A O 1
ATOM 906 N N . GLY A 1 113 ? -7.561 11.423 -8.056 1.00 91.44 113 GLY A N 1
ATOM 907 C CA . GLY A 1 113 ? -8.057 11.805 -6.730 1.00 91.44 113 GLY A CA 1
ATOM 908 C C . GLY A 1 113 ? -8.049 10.694 -5.674 1.00 91.44 113 GLY A C 1
ATOM 909 O O . GLY A 1 113 ? -8.622 10.893 -4.606 1.00 91.44 113 GLY A O 1
ATOM 910 N N . HIS A 1 114 ? -7.422 9.540 -5.936 1.00 95.69 114 HIS A N 1
ATOM 911 C CA . HIS A 1 114 ? -7.442 8.403 -5.011 1.00 95.69 114 HIS A CA 1
ATOM 912 C C . HIS A 1 114 ? -6.187 7.528 -5.107 1.00 95.69 114 HIS A C 1
ATOM 914 O O . HIS A 1 114 ? -5.441 7.589 -6.085 1.00 95.69 114 HIS A O 1
ATOM 920 N N . ALA A 1 115 ? -5.949 6.694 -4.095 1.00 97.69 115 ALA A N 1
ATOM 921 C CA . ALA A 1 115 ? -4.834 5.753 -4.078 1.00 97.69 115 ALA A CA 1
ATOM 922 C C . ALA A 1 115 ? -5.244 4.424 -3.440 1.00 97.69 115 ALA A C 1
ATOM 924 O O . ALA A 1 115 ? -5.902 4.404 -2.401 1.00 97.69 115 ALA A O 1
ATOM 925 N N . ILE A 1 116 ? -4.807 3.323 -4.049 1.00 98.56 116 ILE A N 1
ATOM 926 C CA . ILE A 1 116 ? -4.996 1.955 -3.547 1.00 98.56 116 ILE A CA 1
ATOM 927 C C . ILE A 1 116 ? -3.672 1.189 -3.632 1.00 98.56 116 ILE A C 1
ATOM 929 O O . ILE A 1 116 ? -2.683 1.689 -4.177 1.00 98.56 116 ILE A O 1
ATOM 933 N N . VAL A 1 117 ? -3.632 -0.034 -3.105 1.00 98.88 117 VAL A N 1
ATOM 934 C CA . VAL A 1 117 ? -2.432 -0.881 -3.158 1.00 98.88 117 VAL A CA 1
ATOM 935 C C . VAL A 1 117 ? -2.759 -2.215 -3.809 1.00 98.88 117 VAL A C 1
ATOM 937 O O . VAL A 1 117 ? -3.793 -2.799 -3.514 1.00 98.88 117 VAL A O 1
ATOM 940 N N . ALA A 1 118 ? -1.871 -2.720 -4.664 1.00 98.75 118 ALA A N 1
ATOM 941 C CA . ALA A 1 118 ? -1.888 -4.117 -5.088 1.00 98.75 118 ALA A CA 1
ATOM 942 C C . ALA A 1 118 ? -0.706 -4.868 -4.468 1.00 98.75 118 ALA A C 1
ATOM 944 O O . ALA A 1 118 ? 0.427 -4.408 -4.564 1.00 98.75 118 ALA A O 1
ATOM 945 N N . VAL A 1 119 ? -0.932 -6.018 -3.839 1.00 98.69 119 VAL A N 1
ATOM 946 C CA . VAL A 1 119 ? 0.126 -6.811 -3.191 1.00 98.69 119 VAL A CA 1
ATOM 947 C C . VAL A 1 119 ? 0.248 -8.165 -3.872 1.00 98.69 119 VAL A C 1
ATOM 949 O O . VAL A 1 119 ? -0.758 -8.802 -4.161 1.00 98.69 119 VAL A O 1
ATOM 952 N N . SER A 1 120 ? 1.476 -8.590 -4.166 1.00 97.81 120 SER A N 1
ATOM 953 C CA . SER A 1 120 ? 1.719 -9.888 -4.802 1.00 97.81 120 SER A CA 1
ATOM 954 C C . SER A 1 120 ? 1.264 -11.046 -3.909 1.00 97.81 120 SER A C 1
ATOM 956 O O . SER A 1 120 ? 1.612 -11.081 -2.729 1.00 97.81 120 SER A O 1
ATOM 958 N N . LEU A 1 121 ? 0.551 -12.007 -4.496 1.00 97.50 121 LEU A N 1
ATOM 959 C CA . LEU A 1 121 ? 0.139 -13.264 -3.861 1.00 97.50 121 LEU A CA 1
ATOM 960 C C . LEU A 1 121 ? 1.054 -14.443 -4.216 1.00 97.50 121 LEU A C 1
ATOM 962 O O . LEU A 1 121 ? 0.845 -15.549 -3.736 1.00 97.50 121 LEU A O 1
ATOM 966 N N . VAL A 1 122 ? 2.047 -14.232 -5.082 1.00 94.94 122 VAL A N 1
ATOM 967 C CA . VAL A 1 122 ? 2.895 -15.317 -5.618 1.00 94.94 122 VAL A CA 1
ATOM 968 C C . VAL A 1 122 ? 4.395 -15.022 -5.531 1.00 94.94 122 VAL A C 1
ATOM 970 O O . VAL A 1 122 ? 5.216 -15.821 -5.981 1.00 94.94 122 VAL A O 1
ATOM 973 N N . HIS A 1 123 ? 4.761 -13.857 -4.993 1.00 93.19 123 HIS A N 1
ATOM 974 C CA . HIS A 1 123 ? 6.143 -13.390 -4.874 1.00 93.19 123 HIS A CA 1
ATOM 975 C C . HIS A 1 123 ? 6.334 -12.587 -3.592 1.00 93.19 123 HIS A C 1
ATOM 977 O O . HIS A 1 123 ? 5.499 -11.744 -3.262 1.00 93.19 123 HIS A O 1
ATOM 983 N N . ASN A 1 124 ? 7.473 -12.787 -2.932 1.00 94.19 124 ASN A N 1
ATOM 984 C CA . ASN A 1 124 ? 7.892 -11.997 -1.776 1.00 94.19 124 ASN A CA 1
ATOM 985 C C . ASN A 1 124 ? 8.992 -10.997 -2.171 1.00 94.19 124 ASN A C 1
ATOM 987 O O . ASN A 1 124 ? 9.486 -11.006 -3.296 1.00 94.19 124 ASN A O 1
ATOM 991 N N . ARG A 1 125 ? 9.402 -10.121 -1.248 1.00 93.62 125 ARG A N 1
ATOM 992 C CA . ARG A 1 125 ? 10.378 -9.052 -1.513 1.00 93.62 125 ARG A CA 1
ATOM 993 C C . ARG A 1 125 ? 11.703 -9.562 -2.081 1.00 93.62 125 ARG A C 1
ATOM 995 O O . ARG A 1 125 ? 12.315 -8.853 -2.869 1.00 93.62 125 ARG A O 1
ATOM 1002 N N . LYS A 1 126 ? 12.143 -10.779 -1.747 1.00 91.81 126 LYS A N 1
ATOM 1003 C CA . LYS A 1 126 ? 13.380 -11.366 -2.299 1.00 91.81 126 LYS A CA 1
ATOM 1004 C C . LYS A 1 126 ? 13.265 -11.669 -3.793 1.00 91.81 126 LYS A C 1
ATOM 1006 O O . LYS A 1 126 ? 14.281 -11.704 -4.475 1.00 91.81 126 LYS A O 1
ATOM 1011 N N . ASP A 1 127 ? 12.042 -11.823 -4.291 1.00 92.31 127 ASP A N 1
ATOM 1012 C CA . ASP A 1 127 ? 11.728 -12.080 -5.694 1.00 92.31 127 ASP A CA 1
ATOM 1013 C C . ASP A 1 127 ? 11.453 -10.788 -6.484 1.00 92.31 127 ASP A C 1
ATOM 1015 O O . ASP A 1 127 ? 10.923 -10.848 -7.595 1.00 92.31 127 ASP A O 1
ATOM 1019 N N . TRP A 1 128 ? 11.790 -9.603 -5.950 1.00 91.94 128 TRP A N 1
ATOM 1020 C CA . TRP A 1 128 ? 11.518 -8.319 -6.615 1.00 91.94 128 TRP A CA 1
ATOM 1021 C C . TRP A 1 128 ? 12.105 -8.244 -8.035 1.00 91.94 128 TRP A C 1
ATOM 1023 O O . TRP A 1 128 ? 11.538 -7.592 -8.912 1.00 91.94 128 TRP A O 1
ATOM 1033 N N . ASN A 1 129 ? 13.229 -8.927 -8.273 1.00 89.25 129 ASN A N 1
ATOM 1034 C CA . ASN A 1 129 ? 13.931 -8.996 -9.555 1.00 89.25 129 ASN A CA 1
ATOM 1035 C C . ASN A 1 129 ? 13.624 -10.281 -10.339 1.00 89.25 129 ASN A C 1
ATOM 1037 O O . ASN A 1 129 ? 14.405 -10.669 -11.213 1.00 89.25 129 ASN A O 1
ATOM 1041 N N . SER A 1 130 ? 12.516 -10.960 -10.023 1.00 87.94 130 SER A N 1
ATOM 1042 C CA . SER A 1 130 ? 12.132 -12.201 -10.687 1.00 87.94 130 SER A CA 1
ATOM 1043 C C . SER A 1 130 ? 12.139 -12.048 -12.208 1.00 87.94 130 SER A C 1
ATOM 1045 O O . SER A 1 130 ? 11.649 -11.068 -12.771 1.00 87.94 130 SER A O 1
ATOM 1047 N N . THR A 1 131 ? 12.657 -13.064 -12.898 1.00 78.62 131 THR A N 1
ATOM 1048 C CA . THR A 1 131 ? 12.672 -13.112 -14.364 1.00 78.62 131 THR A CA 1
ATOM 1049 C C . THR A 1 131 ? 11.307 -13.448 -14.959 1.00 78.62 131 THR A C 1
ATOM 1051 O O . THR A 1 131 ? 11.177 -13.497 -16.185 1.00 78.62 131 THR A O 1
ATOM 1054 N N . LYS A 1 132 ? 10.288 -13.674 -14.122 1.00 85.62 132 LYS A N 1
ATOM 1055 C CA . LYS A 1 132 ? 8.918 -13.887 -14.577 1.00 85.62 132 LYS A CA 1
ATOM 1056 C C . LYS A 1 132 ? 8.356 -12.613 -15.213 1.00 85.62 132 LYS A C 1
ATOM 1058 O O . LYS A 1 132 ? 8.595 -11.497 -14.749 1.00 85.62 132 LYS A O 1
ATOM 1063 N N . GLU A 1 133 ? 7.595 -12.784 -16.291 1.00 83.12 133 GLU A N 1
ATOM 1064 C CA . GLU A 1 133 ? 7.081 -11.660 -17.082 1.00 83.12 133 GLU A CA 1
ATOM 1065 C C . GLU A 1 133 ? 6.151 -10.744 -16.279 1.00 83.12 133 GLU A C 1
ATOM 1067 O O . GLU A 1 133 ? 6.173 -9.536 -16.499 1.00 83.12 133 GLU A O 1
ATOM 1072 N N . GLN A 1 134 ? 5.406 -11.273 -15.298 1.00 84.62 134 GLN A N 1
ATOM 1073 C CA . GLN A 1 134 ? 4.536 -10.460 -14.440 1.00 84.62 134 GLN A CA 1
ATOM 1074 C C . GLN A 1 134 ? 5.321 -9.382 -13.677 1.00 84.62 134 GLN A C 1
ATOM 1076 O O . GLN A 1 134 ? 4.874 -8.243 -13.592 1.00 84.62 134 GLN A O 1
ATOM 1081 N N . GLN A 1 135 ? 6.515 -9.722 -13.181 1.00 85.25 135 GLN A N 1
ATOM 1082 C CA . GLN A 1 135 ? 7.349 -8.817 -12.389 1.00 85.25 135 GLN A CA 1
ATOM 1083 C C . GLN A 1 135 ? 8.180 -7.880 -13.283 1.00 85.25 135 GLN A C 1
ATOM 1085 O O . GLN A 1 135 ? 8.331 -6.695 -12.986 1.00 85.25 135 GLN A O 1
ATOM 1090 N N . LYS A 1 136 ? 8.646 -8.368 -14.443 1.00 87.12 136 LYS A N 1
ATOM 1091 C CA . LYS A 1 136 ? 9.403 -7.563 -15.422 1.00 87.12 136 LYS A CA 1
ATOM 1092 C C . LYS A 1 136 ? 8.643 -6.341 -15.932 1.00 87.12 136 LYS A C 1
ATOM 1094 O O . LYS A 1 136 ? 9.279 -5.335 -16.245 1.00 87.12 136 LYS A O 1
ATOM 1099 N N . LYS A 1 137 ? 7.310 -6.420 -16.017 1.00 88.81 137 LYS A N 1
ATOM 1100 C CA . LYS A 1 137 ? 6.446 -5.313 -16.454 1.00 88.81 137 LYS A CA 1
ATOM 1101 C C . LYS A 1 137 ? 6.628 -4.041 -15.614 1.00 88.81 137 LYS A C 1
ATOM 1103 O O . LYS A 1 137 ? 6.450 -2.949 -16.141 1.00 88.81 137 LYS A O 1
ATOM 1108 N N . PHE A 1 138 ? 7.023 -4.170 -14.347 1.00 92.62 138 PHE A N 1
ATOM 1109 C CA . PHE A 1 138 ? 7.179 -3.043 -13.425 1.00 92.62 138 PHE A CA 1
ATOM 1110 C C . PHE A 1 138 ? 8.603 -2.472 -13.356 1.00 92.62 138 PHE A C 1
ATOM 1112 O O . PHE A 1 138 ? 8.819 -1.477 -12.669 1.00 92.62 138 PHE A O 1
ATOM 1119 N N . LEU A 1 139 ? 9.580 -3.062 -14.060 1.00 93.06 139 LEU A N 1
ATOM 1120 C CA . LEU A 1 139 ? 10.983 -2.623 -13.994 1.00 93.06 139 LEU A CA 1
ATOM 1121 C C . LEU A 1 139 ? 11.216 -1.231 -14.596 1.00 93.06 139 LEU A C 1
ATOM 1123 O O . LEU A 1 139 ? 12.181 -0.560 -14.228 1.00 93.06 139 LEU A O 1
ATOM 1127 N N . GLY A 1 140 ? 10.347 -0.806 -15.512 1.00 92.44 140 GLY A N 1
ATOM 1128 C CA . GLY A 1 140 ? 10.428 0.466 -16.219 1.00 92.44 140 GLY A CA 1
ATOM 1129 C C . GLY A 1 140 ? 10.426 0.290 -17.736 1.00 92.44 140 GLY A C 1
ATOM 1130 O O . GLY A 1 140 ? 10.053 -0.758 -18.271 1.00 92.44 140 GLY A O 1
ATOM 1131 N N . LYS A 1 141 ? 10.862 1.327 -18.446 1.00 93.00 141 LYS A N 1
ATOM 1132 C CA . LYS A 1 141 ? 10.813 1.386 -19.906 1.00 93.00 141 LYS A CA 1
ATOM 1133 C C . LYS A 1 141 ? 12.030 0.727 -20.529 1.00 93.00 141 LYS A C 1
ATOM 1135 O O . LYS A 1 141 ? 13.160 1.113 -20.236 1.00 93.00 141 LYS A O 1
ATOM 1140 N N . ARG A 1 142 ? 11.820 -0.201 -21.463 1.00 91.50 142 ARG A N 1
ATOM 1141 C CA . ARG A 1 142 ? 12.906 -0.698 -22.320 1.00 91.50 142 ARG A CA 1
ATOM 1142 C C . ARG A 1 142 ? 13.250 0.357 -23.367 1.00 91.50 142 ARG A C 1
ATOM 1144 O O . ARG A 1 142 ? 12.389 0.767 -24.145 1.00 91.50 142 ARG A O 1
ATOM 1151 N N . VAL A 1 143 ? 14.507 0.777 -23.397 1.00 93.06 143 VAL A N 1
ATOM 1152 C CA . VAL A 1 143 ? 15.043 1.718 -24.384 1.00 93.06 143 VAL A CA 1
ATOM 1153 C C . VAL A 1 143 ? 16.301 1.137 -25.019 1.00 93.06 143 VAL A C 1
ATOM 1155 O O . VAL A 1 143 ? 17.029 0.375 -24.383 1.00 93.06 143 VAL A O 1
ATOM 1158 N N . LYS A 1 144 ? 16.564 1.506 -26.272 1.00 94.56 144 LYS A N 1
ATOM 1159 C CA . LYS A 1 144 ? 17.812 1.173 -26.963 1.00 94.56 144 LYS A CA 1
ATOM 1160 C C . LYS A 1 144 ? 18.738 2.375 -26.932 1.00 94.56 144 LYS A C 1
ATOM 1162 O O . LYS A 1 144 ? 18.292 3.495 -27.179 1.00 94.56 144 LYS A O 1
ATOM 1167 N N . ASP A 1 145 ? 20.003 2.148 -26.609 1.00 88.94 145 ASP A N 1
ATOM 1168 C CA . ASP A 1 145 ? 21.026 3.178 -26.754 1.00 88.94 145 ASP A CA 1
ATOM 1169 C C . ASP A 1 145 ? 21.391 3.406 -28.234 1.00 88.94 145 ASP A C 1
ATOM 1171 O O . ASP A 1 145 ? 20.880 2.746 -29.144 1.00 88.94 145 ASP A O 1
ATOM 1175 N N . SER A 1 146 ? 22.286 4.362 -28.487 1.00 88.19 146 SER A N 1
ATOM 1176 C CA . SER A 1 146 ? 22.760 4.689 -29.838 1.00 88.19 146 SER A CA 1
ATOM 1177 C C . SER A 1 146 ? 23.512 3.544 -30.528 1.00 88.19 146 SER A C 1
ATOM 1179 O O . SER A 1 146 ? 23.698 3.595 -31.742 1.00 88.19 146 SER A O 1
ATOM 1181 N N . GLN A 1 147 ? 23.932 2.519 -29.782 1.00 89.19 147 GLN A N 1
ATOM 1182 C CA . GLN A 1 147 ? 24.606 1.321 -30.282 1.00 89.19 147 GLN A CA 1
ATOM 1183 C C . GLN A 1 147 ? 23.638 0.133 -30.439 1.00 89.19 147 GLN A C 1
ATOM 1185 O O . GLN A 1 147 ? 24.044 -0.935 -30.892 1.00 89.19 147 GLN A O 1
ATOM 1190 N N . GLY A 1 148 ? 22.352 0.316 -30.116 1.00 88.88 148 GLY A N 1
ATOM 1191 C CA . GLY A 1 148 ? 21.312 -0.706 -30.208 1.00 88.88 148 GLY A CA 1
ATOM 1192 C C . GLY A 1 148 ? 21.204 -1.622 -28.986 1.00 88.88 148 GLY A C 1
ATOM 1193 O O . GLY A 1 148 ? 20.379 -2.538 -29.011 1.00 88.88 148 GLY A O 1
ATOM 1194 N N . SER A 1 149 ? 21.980 -1.381 -27.925 1.00 90.56 149 SER A N 1
ATOM 1195 C CA . SER A 1 149 ? 21.917 -2.168 -26.690 1.00 90.56 149 SER A CA 1
ATOM 1196 C C . SER A 1 149 ? 20.672 -1.799 -25.893 1.00 90.56 149 SER A C 1
ATOM 1198 O O . SER A 1 149 ? 20.354 -0.620 -25.717 1.00 90.56 149 SER A O 1
ATOM 1200 N N . GLU A 1 150 ? 19.957 -2.805 -25.394 1.00 92.25 150 GLU A N 1
ATOM 1201 C CA . GLU A 1 150 ? 18.771 -2.592 -24.568 1.00 92.25 150 GLU A CA 1
ATOM 1202 C C . GLU A 1 150 ? 19.152 -2.293 -23.118 1.00 92.25 150 GLU A C 1
ATOM 1204 O O . GLU A 1 150 ? 19.950 -2.999 -22.501 1.00 92.25 150 GLU A O 1
ATOM 1209 N N . ARG A 1 151 ? 18.526 -1.262 -22.553 1.00 90.69 151 ARG A N 1
ATOM 1210 C CA . ARG A 1 151 ? 18.563 -0.950 -21.124 1.00 90.69 151 ARG A CA 1
ATOM 1211 C C . ARG A 1 151 ? 17.159 -0.640 -20.619 1.00 90.69 151 ARG A C 1
ATOM 1213 O O . ARG A 1 151 ? 16.261 -0.328 -21.401 1.00 90.69 151 ARG A O 1
ATOM 1220 N N . ILE A 1 152 ? 16.979 -0.710 -19.305 1.00 91.62 152 ILE A N 1
ATOM 1221 C CA . ILE A 1 152 ? 15.725 -0.334 -18.650 1.00 91.62 152 ILE A CA 1
ATOM 1222 C C . ILE A 1 152 ? 15.921 1.022 -17.977 1.00 91.62 152 ILE A C 1
ATOM 1224 O O . ILE A 1 152 ? 16.843 1.194 -17.181 1.00 91.62 152 ILE A O 1
ATOM 1228 N N . GLU A 1 153 ? 15.061 1.982 -18.303 1.00 93.88 153 GLU A N 1
ATOM 1229 C CA . GLU A 1 153 ? 14.986 3.277 -17.631 1.00 93.88 153 GLU A CA 1
ATOM 1230 C C . GLU A 1 153 ? 13.855 3.281 -16.590 1.00 93.88 153 GLU A C 1
ATOM 1232 O O . GLU A 1 153 ? 12.771 2.770 -16.882 1.00 93.88 153 GLU A O 1
ATOM 1237 N N . PRO A 1 154 ? 14.057 3.881 -15.399 1.00 95.25 154 PRO A N 1
ATOM 1238 C CA . PRO A 1 154 ? 13.009 4.007 -14.389 1.00 95.25 154 PRO A CA 1
ATOM 1239 C C . PRO A 1 154 ? 11.756 4.708 -14.921 1.00 95.25 154 PRO A C 1
ATOM 1241 O O . PRO A 1 154 ? 11.780 5.910 -15.213 1.00 95.25 154 PRO A O 1
ATOM 1244 N N . GLU A 1 155 ? 10.641 3.989 -14.971 1.00 96.19 155 GLU A N 1
ATOM 1245 C CA . GLU A 1 155 ? 9.342 4.494 -15.414 1.00 96.19 155 GLU A CA 1
ATOM 1246 C C . GLU A 1 155 ? 8.232 3.844 -14.587 1.00 96.19 155 GLU A C 1
ATOM 1248 O O . GLU A 1 155 ? 8.294 2.656 -14.279 1.00 96.19 155 GLU A O 1
ATOM 1253 N N . VAL A 1 156 ? 7.224 4.635 -14.218 1.00 97.12 156 VAL A N 1
ATOM 1254 C CA . VAL A 1 156 ? 6.028 4.115 -13.552 1.00 97.12 156 VAL A CA 1
ATOM 1255 C C . VAL A 1 156 ? 5.220 3.243 -14.513 1.00 97.12 156 VAL A C 1
ATOM 1257 O O . VAL A 1 156 ? 5.198 3.471 -15.721 1.00 97.12 156 VAL A O 1
ATOM 1260 N N . PHE A 1 157 ? 4.524 2.249 -13.981 1.00 97.44 157 PHE A N 1
ATOM 1261 C CA . PHE A 1 157 ? 3.721 1.333 -14.777 1.00 97.44 157 PHE A CA 1
ATOM 1262 C C . PHE A 1 157 ? 2.405 2.002 -15.218 1.00 97.44 157 PHE A C 1
ATOM 1264 O O . PHE A 1 157 ? 1.696 2.557 -14.381 1.00 97.44 157 PHE A O 1
ATOM 1271 N N . LYS A 1 158 ? 2.075 1.956 -16.520 1.00 97.06 158 LYS A N 1
ATOM 1272 C CA . LYS A 1 158 ? 0.931 2.684 -17.125 1.00 97.06 158 LYS A CA 1
ATOM 1273 C C . LYS A 1 158 ? -0.114 1.802 -17.834 1.00 97.06 158 LYS A C 1
ATOM 1275 O O . LYS A 1 158 ? -1.071 2.331 -18.386 1.00 97.06 158 LYS A O 1
ATOM 1280 N N . ASP A 1 159 ? 0.046 0.481 -17.813 1.00 96.94 159 ASP A N 1
ATOM 1281 C CA . ASP A 1 159 ? -0.826 -0.471 -18.520 1.00 96.94 159 ASP A CA 1
ATOM 1282 C C . ASP A 1 159 ? -1.972 -0.973 -17.616 1.00 96.94 159 ASP A C 1
ATOM 1284 O O . ASP A 1 159 ? -1.840 -1.981 -16.926 1.00 96.94 159 ASP A O 1
ATOM 1288 N N . LEU A 1 160 ? -3.096 -0.242 -17.582 1.00 97.50 160 LEU A N 1
ATOM 1289 C CA . LEU A 1 160 ? -4.248 -0.584 -16.730 1.00 97.50 160 LEU A CA 1
ATOM 1290 C C . LEU A 1 160 ? -4.774 -2.001 -16.992 1.00 97.50 160 LEU A C 1
ATOM 1292 O O . LEU A 1 160 ? -5.011 -2.736 -16.036 1.00 97.50 160 LEU A O 1
ATOM 1296 N N . ASP A 1 161 ? -4.940 -2.380 -18.258 1.00 97.56 161 ASP A N 1
ATOM 1297 C CA . ASP A 1 161 ? -5.482 -3.691 -18.626 1.00 97.56 161 ASP A CA 1
ATOM 1298 C C . ASP A 1 161 ? -4.543 -4.800 -18.144 1.00 97.56 161 ASP A C 1
ATOM 1300 O O . ASP A 1 161 ? -4.971 -5.734 -17.469 1.00 97.56 161 ASP A O 1
ATOM 1304 N N . GLY A 1 162 ? -3.232 -4.627 -18.338 1.00 96.50 162 GLY A N 1
ATOM 1305 C CA . GLY A 1 162 ? -2.239 -5.549 -17.801 1.00 96.50 162 GLY A CA 1
ATOM 1306 C C . GLY A 1 162 ? -2.239 -5.648 -16.272 1.00 96.50 162 GLY A C 1
ATOM 1307 O O . GLY A 1 162 ? -1.941 -6.719 -15.747 1.00 96.50 162 GLY A O 1
ATOM 1308 N N . LEU A 1 163 ? -2.564 -4.576 -15.540 1.00 97.69 163 LEU A N 1
ATOM 1309 C CA . LEU A 1 163 ? -2.735 -4.630 -14.081 1.00 97.69 163 LEU A CA 1
ATOM 1310 C C . LEU A 1 163 ? -4.021 -5.362 -13.682 1.00 97.69 163 LEU A C 1
ATOM 1312 O O . LEU A 1 163 ? -3.986 -6.161 -12.746 1.00 97.69 163 LEU A O 1
ATOM 1316 N N . LYS A 1 164 ? -5.134 -5.121 -14.384 1.00 98.00 164 LYS A N 1
ATOM 1317 C CA . LYS A 1 164 ? -6.401 -5.828 -14.150 1.00 98.00 164 LYS A CA 1
ATOM 1318 C C . LYS A 1 164 ? -6.250 -7.322 -14.389 1.00 98.00 164 LYS A C 1
ATOM 1320 O O . LYS A 1 164 ? -6.589 -8.092 -13.495 1.00 98.00 164 LYS A O 1
ATOM 1325 N N . ASP A 1 165 ? -5.617 -7.718 -15.491 1.00 97.38 165 ASP A N 1
ATOM 1326 C CA . ASP A 1 165 ? -5.314 -9.119 -15.796 1.00 97.38 165 ASP A CA 1
ATOM 1327 C C . ASP A 1 165 ? -4.534 -9.785 -14.656 1.00 97.38 165 ASP A C 1
ATOM 1329 O O . ASP A 1 165 ? -4.825 -10.906 -14.243 1.00 97.38 165 ASP A O 1
ATOM 1333 N N . LEU A 1 166 ? -3.527 -9.098 -14.116 1.00 97.12 166 LEU A N 1
ATOM 1334 C CA . LEU A 1 166 ? -2.720 -9.612 -13.012 1.00 97.12 166 LEU A CA 1
ATOM 1335 C C . LEU A 1 166 ? -3.540 -9.798 -11.721 1.00 97.12 166 LEU A C 1
ATOM 1337 O O . LEU A 1 166 ? -3.303 -10.750 -10.975 1.00 97.12 166 LEU A O 1
ATOM 1341 N N . ILE A 1 167 ? -4.509 -8.921 -11.463 1.00 97.38 167 ILE A N 1
ATOM 1342 C CA . ILE A 1 167 ? -5.398 -9.002 -10.297 1.00 97.38 167 ILE A CA 1
ATOM 1343 C C . ILE A 1 167 ? -6.491 -10.066 -10.492 1.00 97.38 167 ILE A C 1
ATOM 1345 O O . ILE A 1 167 ? -6.830 -10.806 -9.571 1.00 97.38 167 ILE A O 1
ATOM 1349 N N . GLU A 1 168 ? -7.045 -10.182 -11.695 1.00 96.88 168 GLU A N 1
ATOM 1350 C CA . GLU A 1 168 ? -8.047 -11.188 -12.062 1.00 96.88 168 GLU A CA 1
ATOM 1351 C C . GLU A 1 168 ? -7.494 -12.608 -12.024 1.00 96.88 168 GLU A C 1
ATOM 1353 O O . GLU A 1 168 ? -8.170 -13.515 -11.546 1.00 96.88 168 GLU A O 1
ATOM 1358 N N . ASN A 1 169 ? -6.239 -12.788 -12.436 1.00 96.19 169 ASN A N 1
ATOM 1359 C CA . ASN A 1 169 ? -5.561 -14.081 -12.409 1.00 96.19 169 ASN A CA 1
ATOM 1360 C C . ASN A 1 169 ? -4.954 -14.433 -11.037 1.00 96.19 169 ASN A C 1
ATOM 1362 O O . ASN A 1 169 ? -4.167 -15.374 -10.944 1.00 96.19 169 ASN A O 1
ATOM 1366 N N . GLY A 1 170 ? -5.272 -13.680 -9.977 1.00 95.94 170 GLY A N 1
ATOM 1367 C CA . GLY A 1 170 ? -4.816 -13.972 -8.614 1.00 95.94 170 GLY A CA 1
ATOM 1368 C C . GLY A 1 170 ? -3.307 -13.816 -8.401 1.00 95.94 170 GLY A C 1
ATOM 1369 O O . GLY A 1 170 ? -2.760 -14.372 -7.454 1.00 95.94 170 GLY A O 1
ATOM 1370 N N . ILE A 1 171 ? -2.613 -13.074 -9.270 1.00 96.69 171 ILE A N 1
ATOM 1371 C CA . ILE A 1 171 ? -1.182 -12.775 -9.100 1.00 96.69 171 ILE A CA 1
ATOM 1372 C C . ILE A 1 171 ? -0.999 -11.652 -8.081 1.00 96.69 171 ILE A C 1
ATOM 1374 O O . ILE A 1 171 ? -0.068 -11.688 -7.275 1.00 96.69 171 ILE A O 1
ATOM 1378 N N . TYR A 1 172 ? -1.896 -10.667 -8.107 1.00 98.06 172 TYR A N 1
ATOM 1379 C CA . TYR A 1 172 ? -1.935 -9.582 -7.136 1.00 98.06 172 TYR A CA 1
ATOM 1380 C C . TYR A 1 172 ? -3.321 -9.444 -6.524 1.00 98.06 172 TYR A C 1
ATOM 1382 O O . TYR A 1 172 ? -4.340 -9.689 -7.163 1.00 98.06 172 TYR A O 1
ATOM 1390 N N . LEU A 1 173 ? -3.340 -8.961 -5.291 1.00 98.12 173 LEU A N 1
ATOM 1391 C CA . LEU A 1 173 ? -4.536 -8.590 -4.567 1.00 98.12 173 LEU A CA 1
ATOM 1392 C C . LEU A 1 173 ? -4.629 -7.069 -4.457 1.00 98.12 173 LEU A C 1
ATOM 1394 O O . LEU A 1 173 ? -3.739 -6.456 -3.871 1.00 98.12 173 LEU A O 1
ATOM 1398 N N . ALA A 1 174 ? -5.698 -6.467 -4.979 1.00 98.50 174 ALA A N 1
ATOM 1399 C CA . ALA A 1 174 ? -5.994 -5.051 -4.757 1.00 98.50 174 ALA A CA 1
ATOM 1400 C C . ALA A 1 174 ? -6.615 -4.835 -3.370 1.00 98.50 174 ALA A C 1
ATOM 1402 O O . ALA A 1 174 ? -7.465 -5.614 -2.956 1.00 98.50 174 ALA A O 1
ATOM 1403 N N . VAL A 1 175 ? -6.219 -3.770 -2.675 1.00 98.75 175 VAL A N 1
ATOM 1404 C CA . VAL A 1 175 ? -6.682 -3.405 -1.332 1.00 98.75 175 VAL A CA 1
ATOM 1405 C C . VAL A 1 175 ? -7.028 -1.916 -1.298 1.00 98.75 175 VAL A C 1
ATOM 1407 O O . VAL A 1 175 ? -6.177 -1.058 -1.548 1.00 98.75 175 VAL A O 1
ATOM 1410 N N . GLU A 1 176 ? -8.278 -1.606 -0.950 1.00 98.06 176 GLU A N 1
ATOM 1411 C CA . GLU A 1 176 ? -8.732 -0.251 -0.624 1.00 98.06 176 GLU A CA 1
ATOM 1412 C C . GLU A 1 176 ? -8.272 0.148 0.790 1.00 98.06 176 GLU A C 1
ATOM 1414 O O . GLU A 1 176 ? -8.870 -0.238 1.799 1.00 98.06 176 GLU A O 1
ATOM 1419 N N . CYS A 1 177 ? -7.201 0.939 0.881 1.00 98.19 177 CYS A N 1
ATOM 1420 C CA . CYS A 1 177 ? -6.586 1.300 2.160 1.00 98.19 177 CYS A CA 1
ATOM 1421 C C . CYS A 1 177 ? -7.411 2.304 2.981 1.00 98.19 177 CYS A C 1
ATOM 1423 O O . CYS A 1 177 ? -7.245 2.383 4.196 1.00 98.19 177 CYS A O 1
ATOM 1425 N N . THR A 1 178 ? -8.357 3.034 2.384 1.00 95.81 178 THR A N 1
ATOM 1426 C CA . THR A 1 178 ? -9.298 3.828 3.195 1.00 95.81 178 THR A CA 1
ATOM 1427 C C . THR A 1 178 ? -10.264 2.948 3.987 1.00 95.81 178 THR A C 1
ATOM 1429 O O . THR A 1 178 ? -10.866 3.417 4.955 1.00 95.81 178 THR A O 1
ATOM 1432 N N . GLY A 1 179 ? -10.391 1.664 3.635 1.00 96.31 179 GLY A N 1
ATOM 1433 C CA . GLY A 1 179 ? -11.247 0.705 4.322 1.00 96.31 179 GLY A CA 1
ATOM 1434 C C . GLY A 1 179 ? -10.899 0.517 5.800 1.00 96.31 179 GLY A C 1
ATOM 1435 O O . GLY A 1 179 ? -11.814 0.425 6.621 1.00 96.31 179 GLY A O 1
ATOM 1436 N N . PHE A 1 180 ? -9.608 0.549 6.156 1.00 97.00 180 PHE A N 1
ATOM 1437 C CA . PHE A 1 180 ? -9.161 0.421 7.549 1.00 97.00 180 PHE A CA 1
ATOM 1438 C C . PHE A 1 180 ? -9.190 1.740 8.331 1.00 97.00 180 PHE A C 1
ATOM 1440 O O . PHE A 1 180 ? -8.977 1.742 9.542 1.00 97.00 180 PHE A O 1
ATOM 1447 N N . ALA A 1 181 ? -9.471 2.868 7.674 1.00 96.44 181 ALA A N 1
ATOM 1448 C CA . ALA A 1 181 ? -9.657 4.138 8.358 1.00 96.44 181 ALA A CA 1
ATOM 1449 C C . ALA A 1 181 ? -11.104 4.298 8.835 1.00 96.44 181 ALA A C 1
ATOM 1451 O O . ALA A 1 181 ? -12.048 4.035 8.096 1.00 96.44 181 ALA A O 1
ATOM 1452 N N . TYR A 1 182 ? -11.282 4.777 10.060 1.00 93.81 182 TYR A N 1
ATOM 1453 C CA . TYR A 1 182 ? -12.572 5.076 10.659 1.00 93.81 182 TYR A CA 1
ATOM 1454 C C . TYR A 1 182 ? -13.234 6.270 9.967 1.00 93.81 182 TYR A C 1
ATOM 1456 O O . TYR A 1 182 ? -12.652 7.357 9.874 1.00 93.81 182 TYR A O 1
ATOM 1464 N N . SER A 1 183 ? -14.495 6.098 9.572 1.00 90.50 183 SER A N 1
ATOM 1465 C CA . SER A 1 183 ? -15.392 7.203 9.238 1.00 90.50 183 SER A CA 1
ATOM 1466 C C . SER A 1 183 ? -16.855 6.801 9.411 1.00 90.50 183 SER A C 1
ATOM 1468 O O . SER A 1 183 ? -17.268 5.730 8.973 1.00 90.50 183 SER A O 1
ATOM 1470 N N . LYS A 1 184 ? -17.651 7.694 10.013 1.00 82.56 184 LYS A N 1
ATOM 1471 C CA . LYS A 1 184 ? -19.120 7.574 10.083 1.00 82.56 184 LYS A CA 1
ATOM 1472 C C . LYS A 1 184 ? -19.843 8.341 8.977 1.00 82.56 184 LYS A C 1
ATOM 1474 O O . LYS A 1 184 ? -21.054 8.210 8.849 1.00 82.56 184 LYS A O 1
ATOM 1479 N N . THR A 1 185 ? -19.125 9.177 8.232 1.00 82.88 185 THR A N 1
ATOM 1480 C CA . THR A 1 185 ? -19.713 10.138 7.289 1.00 82.88 185 THR A CA 1
ATOM 1481 C C . THR A 1 185 ? -19.338 9.867 5.839 1.00 82.88 185 THR A C 1
ATOM 1483 O O . THR A 1 185 ? -19.965 10.443 4.955 1.00 82.88 185 THR A O 1
ATOM 1486 N N . LEU A 1 186 ? -18.353 8.998 5.574 1.00 83.56 186 LEU A N 1
ATOM 1487 C CA . LEU A 1 186 ? -18.100 8.510 4.218 1.00 83.56 186 LEU A CA 1
ATOM 1488 C C . LEU A 1 186 ? -19.308 7.690 3.762 1.00 83.56 186 LEU A C 1
ATOM 1490 O O . LEU A 1 186 ? -19.573 6.613 4.301 1.00 83.56 186 LEU A O 1
ATOM 1494 N N . SER A 1 187 ? -20.051 8.230 2.800 1.00 82.50 187 SER A N 1
ATOM 1495 C CA . SER A 1 187 ? -21.192 7.551 2.199 1.00 82.50 187 SER A CA 1
ATOM 1496 C C . SER A 1 187 ? -20.720 6.479 1.214 1.00 82.50 187 SER A C 1
ATOM 1498 O O . SER A 1 187 ? -19.647 6.625 0.628 1.00 82.50 187 SER A O 1
ATOM 1500 N N . PRO A 1 188 ? -21.520 5.429 0.962 1.00 81.44 188 PRO A N 1
ATOM 1501 C CA . PRO A 1 188 ? -21.237 4.465 -0.104 1.00 81.44 188 PRO A CA 1
ATOM 1502 C C . PRO A 1 188 ? -21.007 5.124 -1.475 1.00 81.44 188 PRO A C 1
ATOM 1504 O O . PRO A 1 188 ? -20.238 4.616 -2.288 1.00 81.44 188 PRO A O 1
ATOM 1507 N N . ASP A 1 189 ? -21.624 6.283 -1.711 1.00 82.62 189 ASP A N 1
ATOM 1508 C CA . ASP A 1 189 ? -21.478 7.056 -2.947 1.00 82.62 189 ASP A CA 1
ATOM 1509 C C . ASP A 1 189 ? -20.154 7.832 -3.041 1.00 82.62 189 ASP A C 1
ATOM 1511 O O . ASP A 1 189 ? -19.836 8.367 -4.104 1.00 82.62 189 ASP A O 1
ATOM 1515 N N . SER A 1 190 ? -19.367 7.903 -1.961 1.00 84.31 190 SER A N 1
ATOM 1516 C CA . SER A 1 190 ? -18.082 8.602 -1.967 1.00 84.31 190 SER A CA 1
ATOM 1517 C C . SER A 1 190 ? -17.079 7.936 -2.916 1.00 84.31 190 SER A C 1
ATOM 1519 O O . SER A 1 190 ? -17.207 6.762 -3.294 1.00 84.31 190 SER A O 1
ATOM 1521 N N . THR A 1 191 ? -16.058 8.694 -3.323 1.00 84.19 191 THR A N 1
ATOM 1522 C CA . THR A 1 191 ? -14.976 8.194 -4.183 1.00 84.19 191 THR A CA 1
ATOM 1523 C C . THR A 1 191 ? -14.327 6.953 -3.578 1.00 84.19 191 THR A C 1
ATOM 1525 O O . THR A 1 191 ? -14.136 5.969 -4.280 1.00 84.19 191 THR A O 1
ATOM 1528 N N . GLU A 1 192 ? -14.086 6.968 -2.272 1.00 88.12 192 GLU A N 1
ATOM 1529 C CA . GLU A 1 192 ? -13.349 5.970 -1.499 1.00 88.12 192 GLU A CA 1
ATOM 1530 C C . GLU A 1 192 ? -14.078 4.628 -1.340 1.00 88.12 192 GLU A C 1
ATOM 1532 O O . GLU A 1 192 ? -13.420 3.606 -1.176 1.00 88.12 192 GLU A O 1
ATOM 1537 N N . LEU A 1 193 ? -15.419 4.606 -1.363 1.00 85.62 193 LEU A N 1
ATOM 1538 C CA . LEU A 1 193 ? -16.186 3.403 -1.003 1.00 85.62 193 LEU A CA 1
ATOM 1539 C C . LEU A 1 193 ? -16.744 2.604 -2.177 1.00 85.62 193 LEU A C 1
ATOM 1541 O O . LEU A 1 193 ? -17.111 1.450 -1.979 1.00 85.62 193 LEU A O 1
ATOM 1545 N N . ALA A 1 194 ? -16.817 3.168 -3.383 1.00 88.38 194 ALA A N 1
ATOM 1546 C CA . ALA A 1 194 ? -17.308 2.467 -4.578 1.00 88.38 194 ALA A CA 1
ATOM 1547 C C . ALA A 1 194 ? -18.617 1.668 -4.363 1.00 88.38 194 ALA A C 1
ATOM 1549 O O . ALA A 1 194 ? -18.770 0.542 -4.843 1.00 88.38 194 ALA A O 1
ATOM 1550 N N . GLY A 1 195 ? -19.565 2.250 -3.623 1.00 86.62 195 GLY A N 1
ATOM 1551 C CA . GLY A 1 195 ? -20.859 1.646 -3.297 1.00 86.62 195 GLY A CA 1
ATOM 1552 C C . GLY A 1 195 ? -20.848 0.689 -2.101 1.00 86.62 195 GLY A C 1
ATOM 1553 O O . GLY A 1 195 ? -21.886 0.113 -1.787 1.00 86.62 195 GLY A O 1
ATOM 1554 N N . ALA A 1 196 ? -19.713 0.489 -1.427 1.00 89.75 196 ALA A N 1
ATOM 1555 C CA . ALA A 1 196 ? -19.631 -0.364 -0.249 1.00 89.75 196 ALA A CA 1
ATOM 1556 C C . ALA A 1 196 ? -20.110 0.347 1.022 1.00 89.75 196 ALA A C 1
ATOM 1558 O O . ALA A 1 196 ? -19.832 1.522 1.262 1.00 89.75 196 ALA A O 1
ATOM 1559 N N . THR A 1 197 ? -20.776 -0.418 1.883 1.00 90.75 197 THR A N 1
ATOM 1560 C CA . THR A 1 197 ? -21.205 0.037 3.206 1.00 90.75 197 THR A CA 1
ATOM 1561 C C . THR A 1 197 ? -20.219 -0.442 4.264 1.00 90.75 197 THR A C 1
ATO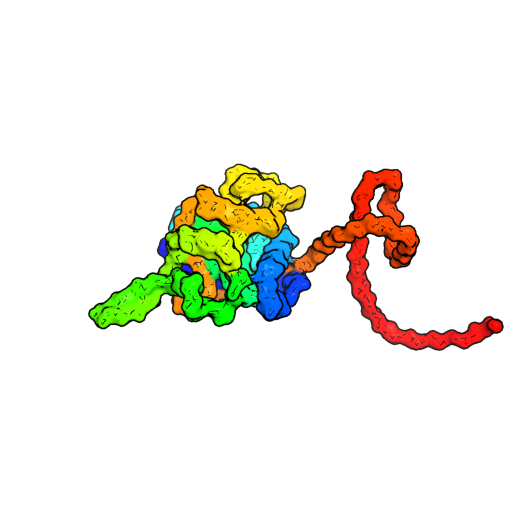M 1563 O O . THR A 1 197 ? -19.895 -1.630 4.343 1.00 90.75 197 THR A O 1
ATOM 1566 N N . ARG A 1 198 ? -19.759 0.494 5.096 1.00 91.62 198 ARG A N 1
ATOM 1567 C CA . ARG A 1 198 ? -18.929 0.213 6.272 1.00 91.62 198 ARG A CA 1
ATOM 1568 C C . ARG A 1 198 ? -19.736 -0.519 7.344 1.00 91.62 198 ARG A C 1
ATOM 1570 O O . ARG A 1 198 ? -20.953 -0.372 7.435 1.00 91.62 198 ARG A O 1
ATOM 1577 N N . ASN A 1 199 ? -19.052 -1.307 8.165 1.00 91.12 199 ASN A N 1
ATOM 1578 C CA . ASN A 1 199 ? -19.649 -1.953 9.327 1.00 91.12 199 ASN A CA 1
ATOM 1579 C C . ASN A 1 199 ? -20.102 -0.915 10.378 1.00 91.12 199 ASN A C 1
ATOM 1581 O O . ASN A 1 199 ? -19.845 0.285 10.260 1.00 91.12 199 ASN A O 1
ATOM 1585 N N . THR A 1 200 ? -20.758 -1.384 11.440 1.00 87.12 200 THR A N 1
ATOM 1586 C CA . THR A 1 200 ? -21.249 -0.540 12.546 1.00 87.12 200 THR A CA 1
ATOM 1587 C C . THR A 1 200 ? -20.144 0.237 13.268 1.00 87.12 200 THR A C 1
ATOM 1589 O O . THR A 1 200 ? -20.421 1.255 13.902 1.00 87.12 200 THR A O 1
ATOM 1592 N N . GLU A 1 201 ? -18.895 -0.211 13.155 1.00 88.62 201 GLU A N 1
ATOM 1593 C CA . GLU A 1 201 ? -17.720 0.441 13.732 1.00 88.62 201 GLU A CA 1
ATOM 1594 C C . GLU A 1 201 ? -17.087 1.487 12.801 1.00 88.62 201 GLU A C 1
ATOM 1596 O O . GLU A 1 201 ? -16.229 2.247 13.243 1.00 88.62 201 GLU A O 1
ATOM 1601 N N . GLY A 1 202 ? -17.538 1.594 11.546 1.00 92.75 202 GLY A N 1
ATOM 1602 C CA . GLY A 1 202 ? -17.054 2.581 10.577 1.00 92.75 202 GLY A CA 1
ATOM 1603 C C . GLY A 1 202 ? -15.883 2.112 9.706 1.00 92.75 202 GLY A C 1
ATOM 1604 O O . GLY A 1 202 ? -15.180 2.958 9.149 1.00 92.75 202 GLY A O 1
ATOM 1605 N N . PHE A 1 203 ? -15.680 0.801 9.545 1.00 95.56 203 PHE A N 1
ATOM 1606 C CA . PHE A 1 203 ? -14.609 0.195 8.736 1.00 95.56 203 PHE A CA 1
ATOM 1607 C C . PHE A 1 203 ? -15.157 -0.711 7.626 1.00 95.56 203 PHE A C 1
ATOM 1609 O O . PHE A 1 203 ? -16.286 -1.194 7.708 1.00 95.56 203 PHE A O 1
ATOM 1616 N N . LEU A 1 204 ? -14.353 -0.975 6.596 1.00 96.50 204 LEU A N 1
ATOM 1617 C CA . LEU A 1 204 ? -14.575 -2.107 5.693 1.00 96.50 204 LEU A CA 1
ATOM 1618 C C . LEU A 1 204 ? -13.878 -3.346 6.263 1.00 96.50 204 LEU A C 1
ATOM 1620 O O . LEU A 1 204 ? -12.748 -3.253 6.746 1.00 96.50 204 LEU A O 1
ATOM 1624 N N . SER A 1 205 ? -14.521 -4.510 6.164 1.00 96.94 205 SER A N 1
ATOM 1625 C CA . SER A 1 205 ? -13.813 -5.788 6.329 1.00 96.94 205 SER A CA 1
ATOM 1626 C C . SER A 1 205 ? -12.732 -5.953 5.256 1.00 96.94 205 SER A C 1
ATOM 1628 O O . SER A 1 205 ? -12.786 -5.298 4.212 1.00 96.94 205 SER A O 1
ATOM 1630 N N . PHE A 1 206 ? -11.773 -6.850 5.488 1.00 98.00 206 PHE A N 1
ATOM 1631 C CA . PHE A 1 206 ? -10.738 -7.154 4.501 1.00 98.00 206 PHE A CA 1
ATOM 1632 C C . PHE A 1 206 ? -11.328 -7.650 3.167 1.00 98.00 206 PHE A C 1
ATOM 1634 O O . PHE A 1 206 ? -10.964 -7.162 2.103 1.00 98.00 206 PHE A O 1
ATOM 1641 N N . GLU A 1 207 ? -12.340 -8.521 3.207 1.00 97.75 207 GLU A N 1
ATOM 1642 C CA . GLU A 1 207 ? -13.055 -8.959 1.998 1.00 97.75 207 GLU A CA 1
ATOM 1643 C C . GLU A 1 207 ? -13.693 -7.797 1.227 1.00 97.75 207 GLU A C 1
ATOM 1645 O O . GLU A 1 207 ? -13.583 -7.704 0.004 1.00 97.75 207 GLU A O 1
ATOM 1650 N N . GLN A 1 208 ? -14.327 -6.862 1.940 1.00 97.44 208 GLN A N 1
ATOM 1651 C CA . GLN A 1 208 ? -14.900 -5.676 1.310 1.00 97.44 208 GLN A CA 1
ATOM 1652 C C . GLN A 1 208 ? -13.820 -4.757 0.731 1.00 97.44 208 GLN A C 1
ATOM 1654 O O . GLN A 1 208 ? -14.035 -4.187 -0.336 1.00 97.44 208 GLN A O 1
ATOM 1659 N N . SER A 1 209 ? -12.671 -4.601 1.396 1.00 98.25 209 SER A N 1
ATOM 1660 C CA . SER A 1 209 ? -11.592 -3.744 0.893 1.00 98.25 209 SER A CA 1
ATOM 1661 C C . SER A 1 209 ? -10.953 -4.304 -0.379 1.00 98.25 209 SER A C 1
ATOM 1663 O O . SER A 1 209 ? -10.578 -3.518 -1.252 1.00 98.25 209 SER A O 1
ATOM 1665 N N . LYS A 1 210 ? -10.911 -5.636 -0.538 1.00 98.19 210 LYS A N 1
ATOM 1666 C CA . LYS A 1 210 ? -10.523 -6.294 -1.794 1.00 98.19 210 LYS A CA 1
ATOM 1667 C C . LYS A 1 210 ? -11.476 -5.958 -2.934 1.00 98.19 210 LYS A C 1
ATOM 1669 O O . LYS A 1 210 ? -11.054 -5.503 -3.998 1.00 98.19 210 LYS A O 1
ATOM 1674 N N . GLU A 1 211 ? -12.770 -6.152 -2.698 1.00 97.31 211 GLU A N 1
ATOM 1675 C CA . GLU A 1 211 ? -13.802 -5.908 -3.707 1.00 97.31 211 GLU A CA 1
ATOM 1676 C C . GLU A 1 211 ? -13.854 -4.432 -4.119 1.00 97.31 211 GLU A C 1
ATOM 1678 O O . GLU A 1 211 ? -13.911 -4.113 -5.307 1.00 97.31 211 GLU A O 1
ATOM 1683 N N . VAL A 1 212 ? -13.775 -3.515 -3.149 1.00 97.38 212 VAL A N 1
ATOM 1684 C CA . VAL A 1 212 ? -13.706 -2.076 -3.435 1.00 97.38 212 VAL A CA 1
ATOM 1685 C C . VAL A 1 212 ? -12.439 -1.750 -4.215 1.00 97.38 212 VAL A C 1
ATOM 1687 O O . VAL A 1 212 ? -12.536 -1.095 -5.248 1.00 97.38 212 VAL A O 1
ATOM 1690 N N . GLY A 1 213 ? -11.277 -2.263 -3.799 1.00 97.31 213 GLY A N 1
ATOM 1691 C CA . GLY A 1 213 ? -10.010 -2.041 -4.497 1.00 97.31 213 GLY A CA 1
ATOM 1692 C C . GLY A 1 213 ? -10.071 -2.439 -5.976 1.00 97.31 213 GLY A C 1
ATOM 1693 O O . GLY A 1 213 ? -9.616 -1.683 -6.832 1.00 97.31 213 GLY A O 1
ATOM 1694 N N . ARG A 1 214 ? -10.706 -3.576 -6.295 1.00 97.19 214 ARG A N 1
ATOM 1695 C CA . ARG A 1 214 ? -10.956 -3.998 -7.684 1.00 97.19 214 ARG A CA 1
ATOM 1696 C C . ARG A 1 214 ? -11.874 -3.019 -8.418 1.00 97.19 214 ARG A C 1
ATOM 1698 O O . ARG A 1 214 ? -11.501 -2.525 -9.477 1.00 97.19 214 ARG A O 1
ATOM 1705 N N . LYS A 1 215 ? -13.024 -2.670 -7.828 1.00 96.81 215 LYS A N 1
ATOM 1706 C CA . LYS A 1 215 ? -13.991 -1.729 -8.427 1.00 96.81 215 LYS A CA 1
ATOM 1707 C C . LYS A 1 215 ? -13.393 -0.358 -8.725 1.00 96.81 215 LYS A C 1
ATOM 1709 O O . LYS A 1 215 ? -13.779 0.266 -9.711 1.00 96.81 215 LYS A O 1
ATOM 1714 N N . GLN A 1 216 ? -12.461 0.131 -7.906 1.00 95.81 216 GLN A N 1
ATOM 1715 C CA . GLN A 1 216 ? -11.831 1.431 -8.150 1.00 95.81 216 GLN A CA 1
ATOM 1716 C C . GLN A 1 216 ? -11.083 1.478 -9.488 1.00 95.81 216 GLN A C 1
ATOM 1718 O O . GLN A 1 216 ? -11.091 2.519 -10.140 1.00 95.81 216 GLN A O 1
ATOM 1723 N N . LEU A 1 217 ? -10.498 0.358 -9.934 1.00 96.44 217 LEU A N 1
ATOM 1724 C CA . LEU A 1 217 ? -9.801 0.264 -11.224 1.00 96.44 217 LEU A CA 1
ATOM 1725 C C . LEU A 1 217 ? -10.750 0.357 -12.430 1.00 96.44 217 LEU A C 1
ATOM 1727 O O . LEU A 1 217 ? -10.309 0.652 -13.542 1.00 96.44 217 LEU A O 1
ATOM 1731 N N . ASP A 1 218 ? -12.042 0.095 -12.233 1.00 95.31 218 ASP A N 1
ATOM 1732 C CA . ASP A 1 218 ? -13.083 0.291 -13.247 1.00 95.31 218 ASP A CA 1
ATOM 1733 C C . ASP A 1 218 ? -13.705 1.685 -13.174 1.00 95.31 218 ASP A C 1
ATOM 1735 O O . ASP A 1 218 ? -14.167 2.220 -14.181 1.00 95.31 218 ASP A O 1
ATOM 1739 N N . ARG A 1 219 ? -13.739 2.268 -11.974 1.00 95.12 219 ARG A N 1
ATOM 1740 C CA . ARG A 1 219 ? -14.523 3.470 -11.687 1.00 95.12 219 ARG A CA 1
ATOM 1741 C C . ARG A 1 219 ? -13.731 4.763 -11.827 1.00 95.12 219 ARG A C 1
ATOM 1743 O O . ARG A 1 219 ? -14.310 5.782 -12.200 1.00 95.12 219 ARG A O 1
ATOM 1750 N N . LEU A 1 220 ? -12.439 4.741 -11.504 1.00 94.75 220 LEU A N 1
ATOM 1751 C CA . LEU A 1 220 ? -11.586 5.925 -11.500 1.00 94.75 220 LEU A CA 1
ATOM 1752 C C . LEU A 1 220 ? -10.530 5.847 -12.606 1.00 94.75 220 LEU A C 1
ATOM 1754 O O . LEU A 1 220 ? -9.958 4.779 -12.833 1.00 94.75 220 LEU A O 1
ATOM 1758 N N . PRO A 1 221 ? -10.210 6.973 -13.271 1.00 97.25 221 PRO A N 1
ATOM 1759 C CA . PRO A 1 221 ? -9.116 7.012 -14.229 1.00 97.25 221 PRO A CA 1
ATOM 1760 C C . PRO A 1 221 ? -7.793 6.578 -13.587 1.00 97.25 221 PRO A C 1
ATOM 1762 O O . PRO A 1 221 ? -7.320 7.183 -12.622 1.00 97.25 221 PRO A O 1
ATOM 1765 N N . PHE A 1 222 ? -7.184 5.537 -14.148 1.00 98.12 222 PHE A N 1
ATOM 1766 C CA . PHE A 1 222 ? -5.861 5.075 -13.751 1.00 98.12 222 PHE A CA 1
ATOM 1767 C C . PHE A 1 222 ? -4.779 6.048 -14.223 1.00 98.12 222 PHE A C 1
ATOM 1769 O O . PHE A 1 222 ? -4.767 6.454 -15.386 1.00 98.12 222 PHE A O 1
ATOM 1776 N N . ARG A 1 223 ? -3.860 6.418 -13.324 1.00 97.56 223 ARG A N 1
ATOM 1777 C CA . ARG A 1 223 ? -2.728 7.300 -13.645 1.00 97.56 223 ARG A CA 1
ATOM 1778 C C . ARG A 1 223 ? -1.464 6.487 -13.863 1.00 97.56 223 ARG A C 1
ATOM 1780 O O . ARG A 1 223 ? -0.854 6.572 -14.927 1.00 97.56 223 ARG A O 1
ATOM 1787 N N . TYR A 1 224 ? -1.076 5.725 -12.846 1.00 98.31 224 TYR A N 1
ATOM 1788 C CA . TYR A 1 224 ? 0.094 4.858 -12.871 1.00 98.31 224 TYR A CA 1
ATOM 1789 C C . TYR A 1 224 ? 0.151 3.963 -11.627 1.00 98.31 224 TYR A C 1
ATOM 1791 O O . TYR A 1 224 ? -0.527 4.206 -10.629 1.00 98.31 224 TYR A O 1
ATOM 1799 N N . ALA A 1 225 ? 1.028 2.962 -11.663 1.00 98.56 225 ALA A N 1
ATOM 1800 C CA . ALA A 1 225 ? 1.428 2.182 -10.501 1.00 98.56 225 ALA A CA 1
ATOM 1801 C C . ALA A 1 225 ? 2.949 2.227 -10.298 1.00 98.56 225 ALA A C 1
ATOM 1803 O O . ALA A 1 225 ? 3.724 2.326 -11.251 1.00 98.56 225 ALA A O 1
ATOM 1804 N N . ILE A 1 226 ? 3.380 2.136 -9.044 1.00 98.44 226 ILE A N 1
ATOM 1805 C CA . ILE A 1 226 ? 4.788 2.092 -8.657 1.00 98.44 226 ILE A CA 1
ATOM 1806 C C . ILE A 1 226 ? 5.043 0.793 -7.914 1.00 98.44 226 ILE A C 1
ATOM 1808 O O . ILE A 1 226 ? 4.450 0.545 -6.865 1.00 98.44 226 ILE A O 1
ATOM 1812 N N . ASP A 1 227 ? 5.963 -0.013 -8.431 1.00 97.94 227 ASP A N 1
ATOM 1813 C CA . ASP A 1 227 ? 6.514 -1.124 -7.674 1.00 97.94 227 ASP A CA 1
ATOM 1814 C C . ASP A 1 227 ? 7.531 -0.609 -6.668 1.00 97.94 227 ASP A C 1
ATOM 1816 O O . ASP A 1 227 ? 8.609 -0.152 -7.045 1.00 97.94 227 ASP A O 1
ATOM 1820 N N . ILE A 1 228 ? 7.169 -0.654 -5.386 1.00 98.44 228 ILE A N 1
ATOM 1821 C CA . ILE A 1 228 ? 7.973 -0.002 -4.357 1.00 98.44 228 ILE A CA 1
ATOM 1822 C C . ILE A 1 228 ? 9.321 -0.704 -4.177 1.00 98.44 228 ILE A C 1
ATOM 1824 O O . ILE A 1 228 ? 10.341 -0.031 -4.056 1.00 98.44 228 ILE A O 1
ATOM 1828 N N . ALA A 1 229 ? 9.352 -2.038 -4.240 1.00 97.44 229 ALA A N 1
ATOM 1829 C CA . ALA A 1 229 ? 10.605 -2.779 -4.135 1.00 97.44 229 ALA A CA 1
ATOM 1830 C C . ALA A 1 229 ? 11.508 -2.503 -5.345 1.00 97.44 229 ALA A C 1
ATOM 1832 O O . ALA A 1 229 ? 12.687 -2.225 -5.178 1.00 97.44 229 ALA A O 1
ATOM 1833 N N . VAL A 1 230 ? 10.964 -2.482 -6.565 1.00 96.94 230 VAL A N 1
ATOM 1834 C CA . VAL A 1 230 ? 11.746 -2.092 -7.753 1.00 96.94 230 VAL A CA 1
ATOM 1835 C C . VAL A 1 230 ? 12.251 -0.651 -7.630 1.00 96.94 230 VAL A C 1
ATOM 1837 O O . VAL A 1 230 ? 13.411 -0.374 -7.935 1.00 96.94 230 VAL A O 1
ATOM 1840 N N . ALA A 1 231 ? 11.420 0.276 -7.155 1.00 97.88 231 ALA A N 1
ATOM 1841 C CA . ALA A 1 231 ? 11.821 1.664 -6.974 1.00 97.88 231 ALA A CA 1
ATOM 1842 C C . ALA A 1 231 ? 12.990 1.809 -5.984 1.00 97.88 231 ALA A C 1
ATOM 1844 O O . ALA A 1 231 ? 13.925 2.570 -6.246 1.00 97.88 231 ALA A O 1
ATOM 1845 N N . HIS A 1 232 ? 12.969 1.066 -4.877 1.00 97.88 232 HIS A N 1
ATOM 1846 C CA . HIS A 1 232 ? 14.049 1.081 -3.889 1.00 97.88 232 HIS A CA 1
ATOM 1847 C C . HIS A 1 232 ? 15.306 0.366 -4.383 1.00 97.88 232 HIS A C 1
ATOM 1849 O O . HIS A 1 232 ? 16.392 0.941 -4.352 1.00 97.88 232 HIS A O 1
ATOM 1855 N N . GLU A 1 233 ? 15.155 -0.869 -4.858 1.00 96.19 233 GLU A N 1
ATOM 1856 C CA . GLU A 1 233 ? 16.269 -1.787 -5.108 1.00 96.19 233 GLU A CA 1
ATOM 1857 C C . GLU A 1 233 ? 16.895 -1.593 -6.502 1.00 96.19 233 GLU A C 1
ATOM 1859 O O . GLU A 1 233 ? 18.100 -1.771 -6.672 1.00 96.19 233 GLU A O 1
ATOM 1864 N N . PHE A 1 234 ? 16.102 -1.203 -7.510 1.00 95.56 234 PHE A N 1
ATOM 1865 C CA . PHE A 1 234 ? 16.559 -1.053 -8.900 1.00 95.56 234 PHE A CA 1
ATOM 1866 C C . PHE A 1 234 ? 16.680 0.401 -9.344 1.00 95.56 234 PHE A C 1
ATOM 1868 O O . PHE A 1 234 ? 17.685 0.781 -9.943 1.00 95.56 234 PHE A O 1
ATOM 1875 N N . TRP A 1 235 ? 15.681 1.238 -9.054 1.00 96.69 235 TRP A N 1
ATOM 1876 C CA . TRP A 1 235 ? 15.737 2.657 -9.432 1.00 96.69 235 TRP A CA 1
ATOM 1877 C C . TRP A 1 235 ? 16.597 3.491 -8.475 1.00 96.69 235 TRP A C 1
ATOM 1879 O O . TRP A 1 235 ? 16.910 4.641 -8.784 1.00 96.69 235 TRP A O 1
ATOM 1889 N N . GLY A 1 236 ? 16.983 2.927 -7.325 1.00 96.81 236 GLY A N 1
ATOM 1890 C CA . GLY A 1 236 ? 17.842 3.576 -6.336 1.00 96.81 236 GLY A CA 1
ATOM 1891 C C . GLY A 1 236 ? 17.149 4.681 -5.534 1.00 96.81 236 GLY A C 1
ATOM 1892 O O . GLY A 1 236 ? 17.826 5.547 -4.972 1.00 96.81 236 GLY A O 1
ATOM 1893 N N . ILE A 1 237 ? 15.813 4.684 -5.477 1.00 97.62 237 ILE A N 1
ATOM 1894 C CA . ILE A 1 237 ? 15.049 5.646 -4.678 1.00 97.62 237 ILE A CA 1
ATOM 1895 C C . ILE A 1 237 ? 15.173 5.254 -3.211 1.00 97.62 237 ILE A C 1
ATOM 1897 O O . ILE A 1 237 ? 14.599 4.265 -2.766 1.00 97.62 237 ILE A O 1
ATOM 1901 N N . LYS A 1 238 ? 15.923 6.042 -2.443 1.00 97.38 238 LYS A N 1
ATOM 1902 C CA . LYS A 1 238 ? 16.155 5.752 -1.027 1.00 97.38 238 LYS A CA 1
ATOM 1903 C C . LYS A 1 238 ? 14.875 5.990 -0.217 1.00 97.38 238 LYS A C 1
ATOM 1905 O O . LYS A 1 238 ? 14.388 7.125 -0.223 1.00 97.38 238 LYS A O 1
ATOM 1910 N N . PRO A 1 239 ? 14.347 4.982 0.503 1.00 97.25 239 PRO A N 1
ATOM 1911 C CA . PRO A 1 239 ? 13.236 5.205 1.413 1.00 97.25 239 PRO A CA 1
ATOM 1912 C C . PRO A 1 239 ? 13.660 6.165 2.523 1.00 97.25 239 PRO A C 1
ATOM 1914 O O . PRO A 1 239 ? 14.775 6.096 3.048 1.00 97.25 239 PRO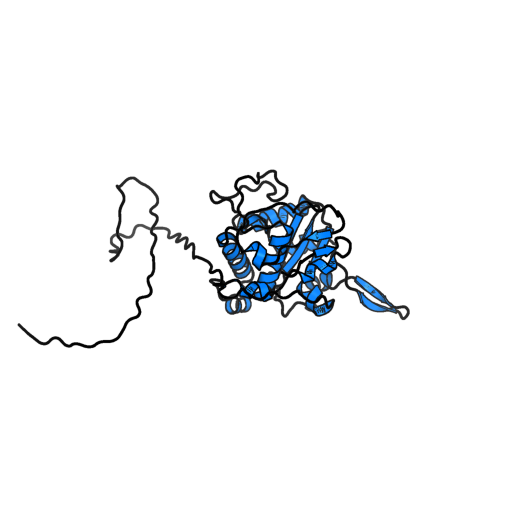 A O 1
ATOM 1917 N N . LYS A 1 240 ? 12.758 7.067 2.900 1.00 95.88 240 LYS A N 1
ATOM 1918 C CA . LYS A 1 240 ? 12.894 7.830 4.135 1.00 95.88 240 LYS A CA 1
ATOM 1919 C C . LYS A 1 240 ? 12.807 6.860 5.304 1.00 95.88 240 LYS A C 1
ATOM 1921 O O . LYS A 1 240 ? 12.009 5.928 5.290 1.00 95.88 240 LYS A O 1
ATOM 1926 N N . THR A 1 241 ? 13.615 7.080 6.325 1.00 91.06 241 THR A N 1
ATOM 1927 C CA . THR A 1 241 ? 13.551 6.297 7.555 1.00 91.06 241 THR A CA 1
ATOM 1928 C C . THR A 1 241 ? 12.691 7.015 8.578 1.00 91.06 241 THR A C 1
ATOM 1930 O O . THR A 1 241 ? 12.592 8.246 8.591 1.00 91.06 241 THR A O 1
ATOM 1933 N N . ILE A 1 242 ? 12.063 6.231 9.439 1.00 90.44 242 ILE A N 1
ATOM 1934 C CA . ILE A 1 242 ? 11.478 6.726 10.674 1.00 90.44 242 ILE A CA 1
ATOM 1935 C C . ILE A 1 242 ? 12.158 6.043 11.853 1.00 90.44 242 ILE A C 1
ATOM 1937 O O . ILE A 1 242 ? 12.637 4.916 11.741 1.00 90.44 242 ILE A O 1
ATOM 1941 N N . GLU A 1 243 ? 12.164 6.730 12.985 1.00 86.12 243 GLU A N 1
ATOM 1942 C CA . GLU A 1 243 ? 12.510 6.144 14.272 1.00 86.12 243 GLU A CA 1
ATOM 1943 C C . GLU A 1 243 ? 11.263 6.180 15.147 1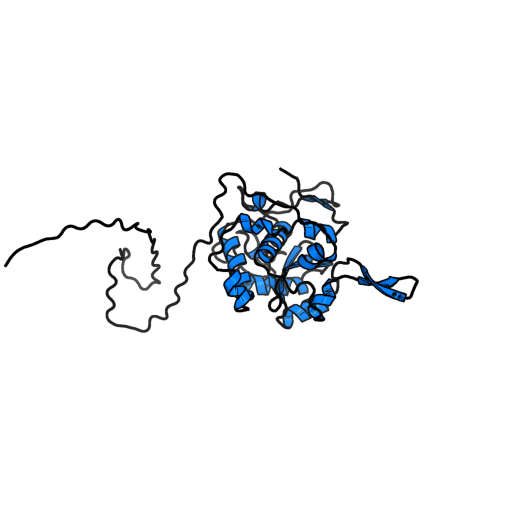.00 86.12 243 GLU A C 1
ATOM 1945 O O . GLU A 1 243 ? 10.521 7.170 15.153 1.00 86.12 243 GLU A O 1
ATOM 1950 N N . ALA A 1 244 ? 11.017 5.089 15.868 1.00 85.31 244 ALA A N 1
ATOM 1951 C CA . ALA A 1 244 ? 9.969 5.069 16.872 1.00 85.31 244 ALA A CA 1
ATOM 1952 C C . ALA A 1 244 ? 10.290 6.124 17.950 1.00 85.31 244 ALA A C 1
ATOM 1954 O O . ALA A 1 244 ? 11.420 6.150 18.450 1.00 85.31 244 ALA A O 1
ATOM 1955 N N . PRO A 1 245 ? 9.338 7.002 18.319 1.00 87.19 245 PRO A N 1
ATOM 1956 C CA . PRO A 1 245 ? 9.545 7.944 19.411 1.00 87.19 245 PRO A CA 1
ATOM 1957 C C . PRO A 1 245 ? 9.970 7.234 20.703 1.00 87.19 245 PRO A C 1
ATOM 1959 O O . PRO A 1 245 ? 9.591 6.090 20.956 1.00 87.19 245 PRO A O 1
ATOM 1962 N N . SER A 1 246 ? 10.738 7.915 21.555 1.00 85.00 246 SER A N 1
ATOM 1963 C CA . SER A 1 246 ? 11.070 7.367 22.875 1.00 85.00 246 SER A CA 1
ATOM 1964 C C . SER A 1 246 ? 9.788 7.080 23.666 1.00 85.00 246 SER A C 1
ATOM 1966 O O . SER A 1 246 ? 8.897 7.927 23.721 1.00 85.00 246 SER A O 1
ATOM 1968 N N . GLY A 1 247 ? 9.690 5.882 24.249 1.00 80.62 247 GLY A N 1
ATOM 1969 C CA . GLY A 1 247 ? 8.482 5.430 24.947 1.00 80.62 247 GLY A CA 1
ATOM 1970 C C . GLY A 1 247 ? 7.325 5.036 24.022 1.00 80.62 247 GLY A C 1
ATOM 1971 O O . GLY A 1 247 ? 6.194 4.945 24.487 1.00 80.62 247 GLY A O 1
ATOM 1972 N N . TRP A 1 248 ? 7.574 4.826 22.723 1.00 84.62 248 TRP A N 1
ATOM 1973 C CA . TRP A 1 248 ? 6.568 4.277 21.818 1.00 84.62 248 TRP A CA 1
ATOM 1974 C C . TRP A 1 248 ? 6.312 2.804 22.134 1.00 84.62 248 TRP A C 1
ATOM 1976 O O . TRP A 1 248 ? 7.092 1.925 21.755 1.00 84.62 248 TRP A O 1
ATOM 1986 N N . ASP A 1 249 ? 5.193 2.536 22.795 1.00 80.44 249 ASP A N 1
ATOM 1987 C CA . ASP A 1 249 ? 4.673 1.183 22.907 1.00 80.44 249 ASP A CA 1
ATOM 1988 C C . ASP A 1 249 ? 4.197 0.734 21.528 1.00 80.44 249 ASP A C 1
ATOM 1990 O O . ASP A 1 249 ? 3.294 1.328 20.930 1.00 80.44 249 ASP A O 1
ATOM 1994 N N . LYS A 1 250 ? 4.846 -0.307 20.994 1.00 79.88 250 LYS A N 1
ATOM 1995 C CA . LYS A 1 250 ? 4.459 -0.888 19.710 1.00 79.88 250 LYS A CA 1
ATOM 1996 C C . LYS A 1 250 ? 2.976 -1.223 19.732 1.00 79.88 250 LYS A C 1
ATOM 1998 O O . LYS A 1 250 ? 2.499 -1.923 20.624 1.00 79.88 250 LYS A O 1
ATOM 2003 N N . LEU A 1 251 ? 2.272 -0.744 18.717 1.00 76.38 251 LEU A N 1
ATOM 2004 C CA . LEU A 1 251 ? 0.838 -0.926 18.607 1.00 76.38 251 LEU A CA 1
ATOM 2005 C C . LEU A 1 251 ? 0.565 -2.400 18.299 1.00 76.38 251 LEU A C 1
ATOM 2007 O O . LEU A 1 251 ? 0.941 -2.893 17.235 1.00 76.38 251 LEU A O 1
ATOM 2011 N N . ALA A 1 252 ? -0.002 -3.111 19.271 1.00 64.69 252 ALA A N 1
ATOM 2012 C CA . ALA A 1 252 ? -0.358 -4.516 19.140 1.00 64.69 252 ALA A CA 1
ATOM 2013 C C . ALA A 1 252 ? -1.721 -4.669 18.471 1.00 64.69 252 ALA A C 1
ATOM 2015 O O . ALA A 1 252 ? -2.608 -3.832 18.676 1.00 64.69 252 ALA A O 1
ATOM 2016 N N . ALA A 1 253 ? -1.886 -5.770 17.739 1.00 54.97 253 ALA A N 1
ATOM 2017 C CA . ALA A 1 253 ? -3.210 -6.204 17.355 1.00 54.97 253 ALA A CA 1
ATOM 2018 C C . ALA A 1 253 ? -3.957 -6.779 18.587 1.00 54.97 253 ALA A C 1
ATOM 2020 O O . ALA A 1 253 ? -3.513 -7.748 19.209 1.00 54.97 253 ALA A O 1
ATOM 2021 N N . THR A 1 254 ? -5.062 -6.161 19.002 1.00 49.19 254 THR A N 1
ATOM 2022 C CA . THR A 1 254 ? -5.976 -6.668 20.028 1.00 49.19 254 THR A CA 1
ATOM 2023 C C . THR A 1 254 ? -6.888 -7.717 19.399 1.00 49.19 254 THR A C 1
ATOM 2025 O O . THR A 1 254 ? -7.908 -7.386 18.807 1.00 49.19 254 THR A O 1
ATOM 2028 N N . ARG A 1 255 ? -6.533 -8.996 19.564 1.00 43.72 255 ARG A N 1
ATOM 2029 C CA . ARG A 1 255 ? -7.292 -10.170 19.094 1.00 43.72 255 ARG A CA 1
ATOM 2030 C C . ARG A 1 255 ? -8.820 -9.998 19.212 1.00 43.72 255 ARG A C 1
ATOM 2032 O O . ARG A 1 255 ? -9.401 -10.219 20.274 1.00 43.72 255 ARG A O 1
ATOM 2039 N N . LEU A 1 256 ? -9.496 -9.727 18.095 1.00 37.66 256 LEU A N 1
ATOM 2040 C CA . LEU A 1 256 ? -10.923 -10.016 17.946 1.00 37.66 256 LEU A CA 1
ATOM 2041 C C . LEU A 1 256 ? -11.072 -11.505 17.619 1.00 37.66 256 LEU A C 1
ATOM 2043 O O . LEU A 1 256 ? -11.155 -11.905 16.459 1.00 37.66 256 LEU A O 1
ATOM 2047 N N . VAL A 1 257 ? -11.085 -12.362 18.642 1.00 34.34 257 VAL A N 1
ATOM 2048 C CA . VAL A 1 257 ? -11.381 -13.787 18.437 1.00 34.34 257 VAL A CA 1
ATOM 2049 C C . VAL A 1 257 ? -12.874 -13.939 18.126 1.00 34.34 257 VAL A C 1
ATOM 2051 O O . VAL A 1 257 ? -13.704 -14.023 19.027 1.00 34.34 257 VAL A O 1
ATOM 2054 N N . LYS A 1 258 ? -13.242 -14.019 16.843 1.00 35.50 258 LYS A N 1
ATOM 2055 C CA . LYS A 1 258 ? -14.549 -14.560 16.441 1.00 35.50 258 LYS A CA 1
ATOM 2056 C C . LYS A 1 258 ? -14.508 -16.086 16.536 1.00 35.50 258 LYS A C 1
ATOM 2058 O O . LYS A 1 258 ? -14.189 -16.766 15.564 1.00 35.50 258 LYS A O 1
ATOM 2063 N N . VAL A 1 259 ? -14.866 -16.645 17.693 1.00 30.55 259 VAL A N 1
ATOM 2064 C CA . VAL A 1 259 ? -15.168 -18.082 17.787 1.00 30.55 259 VAL A CA 1
ATOM 2065 C C . VAL A 1 259 ? -16.533 -18.326 17.143 1.00 30.55 259 VAL A C 1
ATOM 2067 O O . VAL A 1 259 ? -17.569 -18.155 17.772 1.00 30.55 259 VAL A O 1
ATOM 2070 N N . SER A 1 260 ? -16.549 -18.729 15.874 1.00 34.19 260 SER A N 1
ATOM 2071 C CA . SER A 1 260 ? -17.751 -19.299 15.251 1.00 34.19 260 SER A CA 1
ATOM 2072 C C . SER A 1 260 ? -17.743 -20.813 15.457 1.00 34.19 260 SER A C 1
ATOM 2074 O O . SER A 1 260 ? -17.423 -21.568 14.542 1.00 34.19 260 SER A O 1
ATOM 2076 N N . GLN A 1 261 ? -18.050 -21.283 16.669 1.00 32.00 261 GLN A N 1
ATOM 2077 C CA . GLN A 1 261 ? -18.371 -22.697 16.864 1.00 32.00 261 GLN A CA 1
ATOM 2078 C C . GLN A 1 261 ? -19.845 -22.915 16.523 1.00 32.00 261 GLN A C 1
ATOM 2080 O O . GLN A 1 261 ? -20.737 -22.365 17.164 1.00 32.00 261 GLN A O 1
ATOM 2085 N N . LYS A 1 262 ? -20.111 -23.758 15.519 1.00 31.19 262 LYS A N 1
ATOM 2086 C CA . LYS A 1 262 ? -21.411 -24.421 15.382 1.00 31.19 262 LYS A CA 1
ATOM 2087 C C . LYS A 1 262 ? -21.613 -25.258 16.644 1.00 31.19 262 LYS A C 1
ATOM 2089 O O . LYS A 1 262 ? -21.031 -26.335 16.758 1.00 31.19 262 LYS A O 1
ATOM 2094 N N . VAL A 1 263 ? -22.415 -24.767 17.583 1.00 33.09 263 VAL A N 1
ATOM 2095 C CA . VAL A 1 263 ? -22.863 -25.566 18.724 1.00 33.09 263 VAL A CA 1
ATOM 2096 C C . VAL A 1 263 ? -23.837 -26.611 18.181 1.00 33.09 263 VAL A C 1
ATOM 2098 O O . VAL A 1 263 ? -25.034 -26.374 18.043 1.00 33.09 263 VAL A O 1
ATOM 2101 N N . GLY A 1 264 ? -23.300 -27.766 17.793 1.00 30.31 264 GLY A N 1
ATOM 2102 C CA . GLY A 1 264 ? -24.073 -28.998 17.819 1.00 30.31 264 GLY A CA 1
ATOM 2103 C C . GLY A 1 264 ? -24.359 -29.312 19.282 1.00 30.31 264 GLY A C 1
ATOM 2104 O O . GLY A 1 264 ? -23.434 -29.291 20.089 1.00 30.31 264 GLY A O 1
ATOM 2105 N N . LEU A 1 265 ? -25.634 -29.530 19.609 1.00 31.28 265 LEU A N 1
ATOM 2106 C CA . LEU A 1 265 ? -26.115 -29.936 20.930 1.00 31.28 265 LEU A CA 1
ATOM 2107 C C . LEU A 1 265 ? -25.183 -30.991 21.545 1.00 31.28 265 LEU A C 1
ATOM 2109 O O . LEU A 1 265 ? -25.160 -32.138 21.105 1.00 31.28 265 LEU A O 1
ATOM 2113 N N . LEU A 1 266 ? -24.415 -30.585 22.552 1.00 29.58 266 LEU A N 1
ATOM 2114 C CA . LEU A 1 266 ? -23.703 -31.485 23.444 1.00 29.58 266 LEU A CA 1
ATOM 2115 C C . LEU A 1 266 ? -24.219 -31.201 24.849 1.00 29.58 266 LEU A C 1
ATOM 2117 O O . LEU A 1 266 ? -23.951 -30.145 25.422 1.00 29.58 266 LEU A O 1
ATOM 2121 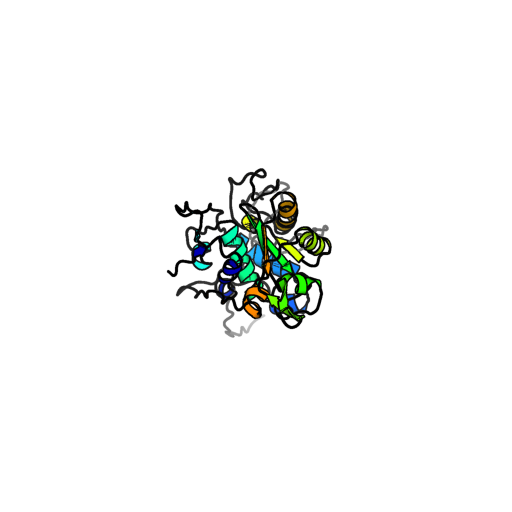N N . ASP A 1 267 ? -25.002 -32.145 25.363 1.00 30.42 267 ASP A N 1
ATOM 2122 C CA . ASP A 1 267 ? -25.407 -32.180 26.759 1.00 30.42 267 ASP A CA 1
ATOM 2123 C C . ASP A 1 267 ? -24.156 -32.306 27.642 1.00 30.42 267 ASP A C 1
ATOM 2125 O O . ASP A 1 267 ? -23.350 -33.223 27.479 1.00 30.42 267 ASP A O 1
ATOM 2129 N N . ASN A 1 268 ? -24.044 -31.391 28.607 1.00 33.06 268 ASN A N 1
ATOM 2130 C CA . ASN A 1 268 ? -23.092 -31.373 29.722 1.00 33.06 268 ASN A CA 1
ATOM 2131 C C . ASN A 1 268 ? -21.612 -31.117 29.379 1.00 33.06 268 ASN A C 1
ATOM 2133 O O . ASN A 1 268 ? -20.775 -32.017 29.429 1.00 33.06 268 ASN A O 1
ATOM 2137 N N . ALA A 1 269 ? -21.259 -29.841 29.201 1.00 30.27 269 ALA A N 1
ATOM 2138 C CA . ALA A 1 269 ? -19.914 -29.345 29.496 1.00 30.27 269 ALA A CA 1
ATOM 2139 C C . ALA A 1 269 ? -19.990 -28.336 30.653 1.00 30.27 269 ALA A C 1
ATOM 2141 O O . ALA A 1 269 ? -20.617 -27.285 30.533 1.00 30.27 269 ALA A O 1
ATOM 2142 N N . VAL A 1 270 ? -19.373 -28.670 31.789 1.00 27.02 270 VAL A N 1
ATOM 2143 C CA . VAL A 1 270 ? -19.170 -27.743 32.911 1.00 27.02 270 VAL A CA 1
ATOM 2144 C C . VAL A 1 270 ? -17.920 -26.919 32.606 1.00 27.02 270 VAL A C 1
ATOM 2146 O O . VAL A 1 270 ? -16.828 -27.472 32.499 1.00 27.02 270 VAL A O 1
ATOM 2149 N N . LEU A 1 271 ? -18.085 -25.606 32.447 1.00 33.09 271 LEU A N 1
ATOM 2150 C CA . LEU A 1 271 ? -16.990 -24.637 32.372 1.00 33.09 271 LEU A CA 1
ATOM 2151 C C . LEU A 1 271 ? -16.755 -24.063 33.775 1.00 33.09 271 LEU A C 1
ATOM 2153 O O . LEU A 1 271 ? -17.563 -23.277 34.270 1.00 33.09 271 LEU A O 1
ATOM 2157 N N . GLU A 1 272 ? -15.660 -24.457 34.425 1.00 26.44 272 GLU A N 1
ATOM 2158 C CA . GLU A 1 272 ? -15.184 -23.785 35.638 1.00 26.44 272 GLU A CA 1
ATOM 2159 C C . GLU A 1 272 ? -14.608 -22.406 35.275 1.00 26.44 272 GLU A C 1
ATOM 2161 O O . GLU A 1 272 ? -13.706 -22.301 34.445 1.00 26.44 272 GLU A O 1
ATOM 2166 N N . GLY A 1 273 ? -15.120 -21.346 35.914 1.00 34.03 273 GLY A N 1
ATOM 2167 C CA . GLY A 1 273 ? -14.491 -20.017 35.923 1.00 34.03 273 GLY A CA 1
ATOM 2168 C C . GLY A 1 273 ? -15.194 -18.882 35.166 1.00 34.03 273 GLY A C 1
ATOM 2169 O O . GLY A 1 273 ? -14.630 -17.795 35.094 1.00 34.03 273 GLY A O 1
ATOM 2170 N N . ALA A 1 274 ? -16.407 -19.066 34.635 1.00 30.91 274 ALA A N 1
ATOM 2171 C CA . ALA A 1 274 ? -17.158 -17.976 34.000 1.00 30.91 274 ALA A CA 1
ATOM 2172 C C . ALA A 1 274 ? -18.184 -17.349 34.962 1.00 30.91 274 ALA A C 1
ATOM 2174 O O . ALA A 1 274 ? -19.055 -18.040 35.491 1.00 30.91 274 ALA A O 1
ATOM 2175 N N . VAL A 1 275 ? -18.123 -16.028 35.154 1.00 26.02 275 VAL A N 1
ATOM 2176 C CA . VAL A 1 275 ? -19.225 -15.266 35.759 1.00 26.02 275 VAL A CA 1
ATOM 2177 C C . VAL A 1 275 ? -20.241 -14.976 34.659 1.00 26.02 275 VAL A C 1
ATOM 2179 O O . VAL A 1 275 ? -19.973 -14.199 33.747 1.00 26.02 275 VAL A O 1
ATOM 2182 N N . VAL A 1 276 ? -21.405 -15.617 34.737 1.00 32.19 276 VAL A N 1
ATOM 2183 C CA . VAL A 1 276 ? -22.542 -15.362 33.846 1.00 32.19 276 VAL A CA 1
ATOM 2184 C C . VAL A 1 276 ? -23.455 -14.340 34.517 1.00 32.19 276 VAL A C 1
ATOM 2186 O O . VAL A 1 276 ? -23.985 -14.603 35.596 1.00 32.19 276 VAL A O 1
ATOM 2189 N N . SER A 1 277 ? -23.667 -13.183 33.891 1.00 31.58 277 SER A N 1
ATOM 2190 C CA . SER A 1 277 ? -24.730 -12.249 34.273 1.00 31.58 277 SER A CA 1
ATOM 2191 C C . SER A 1 277 ? -25.602 -11.917 33.057 1.00 31.58 277 SER A C 1
ATOM 2193 O O . SER A 1 277 ? -25.127 -11.397 32.053 1.00 31.58 277 SER A O 1
ATOM 2195 N N . GLY A 1 278 ? -26.893 -12.256 33.142 1.00 28.97 278 GLY A N 1
ATOM 2196 C CA . GLY A 1 278 ? -27.905 -11.940 32.127 1.00 28.97 278 GLY A CA 1
ATOM 2197 C C . GLY A 1 278 ? -29.112 -12.882 32.175 1.00 28.97 278 GLY A C 1
ATOM 2198 O O . GLY A 1 278 ? -28.948 -14.099 32.180 1.00 28.97 278 GLY A O 1
ATOM 2199 N N . GLU A 1 279 ? -30.321 -12.315 32.244 1.00 28.81 279 GLU A N 1
ATOM 2200 C CA . GLU A 1 279 ? -31.599 -13.042 32.275 1.00 28.81 279 GLU A CA 1
ATOM 2201 C C . GLU A 1 279 ? -31.907 -13.753 30.950 1.00 28.81 279 GLU A C 1
ATOM 2203 O O . GLU A 1 279 ? -31.635 -13.249 29.861 1.00 28.81 279 GLU A O 1
ATOM 2208 N N . ALA A 1 280 ? -32.506 -14.940 31.061 1.00 32.22 280 ALA A N 1
ATOM 2209 C CA . ALA A 1 280 ? -32.820 -15.813 29.943 1.00 32.22 280 ALA A CA 1
ATOM 2210 C C . ALA A 1 280 ? -33.890 -15.214 29.014 1.00 32.22 280 ALA A C 1
ATOM 2212 O O . ALA A 1 280 ? -35.082 -15.236 29.313 1.00 32.22 280 ALA A O 1
ATOM 2213 N N . ALA A 1 281 ? -33.466 -14.776 27.833 1.00 27.73 281 ALA A N 1
ATOM 2214 C CA . ALA A 1 281 ? -34.288 -14.737 26.632 1.00 27.73 281 ALA A CA 1
ATOM 2215 C C . ALA A 1 281 ? -33.375 -14.983 25.427 1.00 27.73 281 ALA A C 1
ATOM 2217 O O . ALA A 1 281 ? -32.272 -14.452 25.364 1.00 27.73 281 ALA A O 1
ATOM 2218 N N . SER A 1 282 ? -33.822 -15.837 24.506 1.00 38.00 282 SER A N 1
ATOM 2219 C CA . SER A 1 282 ? -33.108 -16.276 23.301 1.00 38.00 282 SER A CA 1
ATOM 2220 C C . SER A 1 282 ? -32.318 -15.147 22.620 1.00 38.00 282 SER A C 1
ATOM 2222 O O . SER A 1 282 ? -32.907 -14.289 21.963 1.00 38.00 282 SER A O 1
ATOM 2224 N N . GLY A 1 283 ? -30.994 -15.167 22.762 1.00 26.84 283 GLY A N 1
ATOM 2225 C CA . GLY A 1 283 ? -30.087 -14.166 22.212 1.00 26.84 283 GLY A CA 1
ATOM 2226 C C . GLY A 1 283 ? -28.647 -14.666 22.259 1.00 26.84 283 GLY A C 1
ATOM 2227 O O . GLY A 1 283 ? -28.290 -15.453 23.134 1.00 26.84 283 GLY A O 1
ATOM 2228 N N . GLU A 1 284 ? -27.851 -14.266 21.269 1.00 27.69 284 GLU A N 1
ATOM 2229 C CA . GLU A 1 284 ? -26.426 -14.587 21.159 1.00 27.69 284 GLU A CA 1
ATOM 2230 C C . GLU A 1 284 ? -25.671 -14.204 22.441 1.00 27.69 284 GLU A C 1
ATOM 2232 O O . GLU A 1 284 ? -25.801 -13.090 22.947 1.00 27.69 284 GLU A O 1
ATOM 2237 N N . PHE A 1 285 ? -24.866 -15.132 22.963 1.00 30.45 285 PHE A N 1
ATOM 2238 C CA . PHE A 1 285 ? -24.027 -14.886 24.131 1.00 30.45 285 PHE A CA 1
ATOM 2239 C C . PHE A 1 285 ? -22.644 -14.411 23.691 1.00 30.45 285 PHE A C 1
ATOM 2241 O O . PHE A 1 285 ? -21.947 -15.092 22.938 1.00 30.45 285 PHE A O 1
ATOM 2248 N N . HIS A 1 286 ? -22.225 -13.259 24.210 1.00 31.81 286 HIS A N 1
ATOM 2249 C CA . HIS A 1 286 ? -20.856 -12.777 24.092 1.00 31.81 286 HIS A CA 1
ATOM 2250 C C . HIS A 1 286 ? -20.075 -13.163 25.348 1.00 31.81 286 HIS A C 1
ATOM 2252 O O . HIS A 1 286 ? -20.407 -12.722 26.446 1.00 31.81 286 HIS A O 1
ATOM 2258 N N . ILE A 1 287 ? -19.034 -13.984 25.186 1.00 33.84 287 ILE A N 1
ATOM 2259 C CA . ILE A 1 287 ? -18.090 -14.309 26.259 1.00 33.84 287 ILE A CA 1
ATOM 2260 C C . ILE A 1 287 ? -16.803 -13.527 26.001 1.00 33.84 287 ILE A C 1
ATOM 2262 O O . ILE A 1 287 ? -16.139 -13.730 24.986 1.00 33.84 287 ILE A O 1
ATOM 2266 N N . THR A 1 288 ? -16.447 -12.644 26.928 1.00 29.20 288 THR A N 1
ATOM 2267 C CA . THR A 1 288 ? -15.137 -11.988 26.989 1.00 29.20 288 THR A CA 1
ATOM 2268 C C . THR A 1 288 ? -14.293 -12.686 28.048 1.00 29.20 288 THR A C 1
ATOM 2270 O O . THR A 1 288 ? -14.707 -12.749 29.204 1.00 29.20 288 THR A O 1
ATOM 2273 N N . GLN A 1 289 ? -13.119 -13.198 27.678 1.00 31.88 289 GLN A N 1
ATOM 2274 C CA . GLN A 1 289 ? -12.134 -13.693 28.640 1.00 31.88 289 GLN A CA 1
ATOM 2275 C C . GLN A 1 289 ? -10.907 -12.781 28.610 1.00 31.88 289 GLN A C 1
ATOM 2277 O O . GLN A 1 289 ? -10.215 -12.699 27.596 1.00 31.88 289 GLN A O 1
ATOM 2282 N N . GLU A 1 290 ? -10.636 -12.105 29.725 1.00 29.09 290 GLU A N 1
ATOM 2283 C CA . GLU A 1 290 ? -9.328 -11.511 29.992 1.00 29.09 290 GLU A CA 1
ATOM 2284 C C . GLU A 1 290 ? -8.411 -12.619 30.518 1.00 29.09 290 GLU A C 1
ATOM 2286 O O . GLU A 1 290 ? -8.728 -13.287 31.503 1.00 29.09 290 GLU A O 1
ATOM 2291 N N . ILE A 1 291 ? -7.292 -12.864 29.838 1.00 32.72 291 ILE A N 1
ATOM 2292 C CA . ILE A 1 291 ? -6.265 -13.785 30.328 1.00 32.72 291 ILE A CA 1
ATOM 2293 C C . ILE A 1 291 ? -5.208 -12.939 31.035 1.00 32.72 291 ILE A C 1
ATOM 2295 O O . ILE A 1 291 ? -4.311 -12.392 30.394 1.00 32.72 291 ILE A O 1
ATOM 2299 N N . GLU A 1 292 ? -5.305 -12.838 32.360 1.00 30.97 292 GLU A N 1
ATOM 2300 C CA . GLU A 1 292 ? -4.184 -12.389 33.184 1.00 30.97 292 GLU A CA 1
ATOM 2301 C C . GLU A 1 292 ? -3.125 -13.499 33.235 1.00 30.97 292 GLU A C 1
ATOM 2303 O O . GLU A 1 292 ? -3.350 -14.603 33.734 1.00 30.97 292 GLU A O 1
ATOM 2308 N N . THR A 1 293 ? -1.933 -13.216 32.715 1.00 32.22 293 THR A N 1
ATOM 2309 C CA . THR A 1 293 ? -0.751 -14.063 32.904 1.00 32.22 293 THR A CA 1
ATOM 2310 C C . THR A 1 293 ? -0.325 -14.047 34.372 1.00 32.22 293 THR A C 1
ATOM 2312 O O . THR A 1 293 ? 0.376 -13.134 34.807 1.00 32.22 293 THR A O 1
ATOM 2315 N N . MET A 1 294 ? -0.702 -15.072 35.142 1.00 30.08 294 MET A N 1
ATOM 2316 C CA . MET A 1 294 ? -0.124 -15.307 36.466 1.00 30.08 294 MET A CA 1
ATOM 2317 C C . MET A 1 294 ? 1.298 -15.875 36.344 1.00 30.08 294 MET A C 1
ATOM 2319 O O . MET A 1 294 ? 1.514 -16.982 35.850 1.00 30.08 294 MET A O 1
ATOM 2323 N N . GLN A 1 295 ? 2.276 -15.115 36.842 1.00 35.00 295 GLN A N 1
ATOM 2324 C CA . GLN A 1 295 ? 3.624 -15.600 37.135 1.00 35.00 295 GLN A CA 1
ATOM 2325 C C . GLN A 1 295 ? 3.562 -16.593 38.308 1.00 35.00 295 GLN A C 1
ATOM 2327 O O . GLN A 1 295 ? 3.387 -16.206 39.462 1.00 35.00 295 GLN A O 1
ATOM 2332 N N . GLY A 1 296 ? 3.705 -17.886 38.016 1.00 32.06 296 GLY A N 1
ATOM 2333 C CA . GLY A 1 296 ? 3.813 -18.938 39.026 1.00 32.06 296 GLY A CA 1
ATOM 2334 C C . GLY A 1 296 ? 5.176 -18.920 39.719 1.00 32.06 296 GLY A C 1
ATOM 2335 O O . GLY A 1 296 ? 6.144 -19.483 39.212 1.00 32.06 296 GLY A O 1
ATOM 2336 N N . GLY A 1 297 ? 5.243 -18.289 40.891 1.00 29.38 297 GLY A N 1
ATOM 2337 C CA . GLY A 1 297 ? 6.327 -18.470 41.852 1.00 29.38 297 GLY A CA 1
ATOM 2338 C C . GLY A 1 297 ? 6.220 -19.834 42.537 1.00 29.38 297 GLY A C 1
ATOM 2339 O O . GLY A 1 297 ? 5.181 -20.190 43.089 1.00 29.38 297 GLY A O 1
ATOM 2340 N N . ALA A 1 298 ? 7.306 -20.602 42.508 1.00 34.75 298 ALA A N 1
ATOM 2341 C CA . ALA A 1 298 ? 7.431 -21.834 43.269 1.00 34.75 298 ALA A CA 1
ATOM 2342 C C . ALA A 1 298 ? 7.455 -21.542 44.779 1.00 34.75 298 ALA A C 1
ATOM 2344 O O . ALA A 1 298 ? 8.298 -20.781 45.251 1.00 34.75 298 ALA A O 1
ATOM 2345 N N . SER A 1 299 ? 6.610 -22.220 45.559 1.00 31.06 299 SER A N 1
ATOM 2346 C CA . SER A 1 299 ? 6.954 -22.558 46.941 1.00 31.06 299 SER A CA 1
ATOM 2347 C C . SER A 1 299 ? 6.281 -23.862 47.364 1.00 31.06 299 SER A C 1
ATOM 2349 O O . SER A 1 299 ? 5.093 -24.084 47.143 1.00 31.06 299 SER A O 1
ATOM 2351 N N . ALA A 1 300 ? 7.094 -24.739 47.940 1.00 32.06 300 ALA A N 1
ATOM 2352 C CA . ALA A 1 300 ? 6.693 -25.989 48.547 1.00 32.06 300 ALA A CA 1
ATOM 2353 C C . ALA A 1 300 ? 6.180 -25.739 49.968 1.00 32.06 300 ALA A C 1
ATOM 2355 O O . ALA A 1 300 ? 6.868 -25.089 50.747 1.00 32.06 300 ALA A O 1
ATOM 2356 N N . THR A 1 301 ? 5.059 -26.350 50.347 1.00 31.66 301 THR A N 1
ATOM 2357 C CA . THR A 1 301 ? 4.843 -26.805 51.727 1.00 31.66 301 THR A CA 1
ATOM 2358 C C . THR A 1 301 ? 4.035 -28.097 51.703 1.00 31.66 301 THR A C 1
ATOM 2360 O O . THR A 1 301 ? 2.964 -28.183 51.109 1.00 31.66 301 THR A O 1
ATOM 2363 N N . GLY A 1 302 ? 4.609 -29.141 52.302 1.00 31.56 302 GLY A N 1
ATOM 2364 C CA . GLY A 1 302 ? 3.931 -30.407 52.527 1.00 31.56 302 GLY A CA 1
ATOM 2365 C C . GLY A 1 302 ? 2.909 -30.285 53.651 1.00 31.56 302 GLY A C 1
ATOM 2366 O O . GLY A 1 302 ? 3.138 -29.581 54.634 1.00 31.56 302 GLY A O 1
ATOM 2367 N N . TYR A 1 303 ? 1.817 -31.033 53.526 1.00 29.75 303 TYR A N 1
ATOM 2368 C CA . TYR A 1 303 ? 0.886 -31.279 54.617 1.00 29.75 303 TYR A CA 1
ATOM 2369 C C . TYR A 1 303 ? 0.827 -32.784 54.898 1.00 29.75 303 TYR A C 1
ATOM 2371 O O . TYR A 1 303 ? 0.564 -33.593 54.009 1.00 29.75 303 TYR A O 1
ATOM 2379 N N . LYS A 1 304 ? 1.142 -33.142 56.146 1.00 35.22 304 LYS A N 1
ATOM 2380 C CA . LYS A 1 304 ? 0.969 -34.464 56.759 1.00 35.22 304 LYS A CA 1
ATOM 2381 C C . LYS A 1 304 ? -0.320 -34.468 57.589 1.00 35.22 304 LYS A C 1
ATOM 2383 O O . LYS A 1 304 ? -0.560 -33.504 58.307 1.00 35.22 304 LYS A O 1
ATOM 2388 N N . GLY A 1 305 ? -0.992 -35.624 57.606 1.00 29.38 305 GLY A N 1
ATOM 2389 C CA . GLY A 1 305 ? -1.942 -36.078 58.640 1.00 29.38 305 GLY A CA 1
ATOM 2390 C C . GLY A 1 305 ? -3.392 -35.634 58.420 1.00 29.38 305 GLY A C 1
ATOM 2391 O O . GLY A 1 305 ? -3.624 -34.545 57.922 1.00 29.38 305 GLY A O 1
ATOM 2392 N N . ASN A 1 306 ? -4.430 -36.385 58.789 1.00 36.06 306 ASN A N 1
ATOM 2393 C CA . ASN A 1 306 ? -4.564 -37.693 59.439 1.00 36.06 306 ASN A CA 1
ATOM 2394 C C . ASN A 1 306 ? -6.055 -38.089 59.355 1.00 36.06 306 ASN A C 1
ATOM 2396 O O . ASN A 1 306 ? -6.889 -37.240 59.665 1.00 36.06 306 ASN A O 1
ATOM 2400 N N . ALA A 1 307 ? -6.349 -39.346 59.008 1.00 35.22 307 ALA A N 1
ATOM 2401 C CA . ALA A 1 307 ? -7.382 -40.248 59.557 1.00 35.22 307 ALA A CA 1
ATOM 2402 C C . ALA A 1 307 ? -7.524 -41.459 58.626 1.00 35.22 307 ALA A C 1
ATOM 2404 O O . ALA A 1 307 ? -7.771 -41.239 57.420 1.00 35.22 307 ALA A O 1
#

Foldseek 3Di:
DDWAKDFQVCPLLLLQQQALLLCVQADFPDDLVVCVVVLVLVVVLQSLLLLLLVLQAAEDDFDDDPDPRMGTAQHSCRCSDPVNYDYQSNLQSSSSNNCVNSQWWKKWWDFVRHIWIKIFSRDGLVCCVPPDPLNVLQLADWDADPVRDTDHDHDFRDDLVSVLVCCVVRRIFIFLRCQSHADPPQDCPDLSNVNDDHDPRRHHRRVSRRVSRSSNSVVTHTDGMHGSSSSVPPVVNHHDHDDQPVVSDRRYNDDPDPPPDPPDDDPDDDDPDDDDDDDDDDDDDDDDDDDDDDDDDDDDDDDDDDD

Sequence (307 aa):
MMEWTWTKANEKELAQFATDSALQLFNLDVSSFDLIREEQFESLIEAIYNTLVEQKVKYDLEKFSTAETHQRIRTPVEILSQPRQGTCLDLAILFCGLCLGCNLLPKLIILEGHAIVAVSLVHNRKDWNSTKEQQKKFLGKRVKDSQGSERIEPEVFKDLDGLKDLIENGIYLAVECTGFAYSKTLSPDSTELAGATRNTEGFLSFEQSKEVGRKQLDRLPFRYAIDIAVAHEFWGIKPKTIEAPSGWDKLAATRLVKVSQKVGLLDNAVLEGAVVSGEAASGEFHITQEIETMQGGASATGYKGNA

Organism: NCBI:txid549789

pLDDT: mean 81.85, std 24.35, range [26.02, 98.88]